Protein AF-A0A259LNE2-F1 (afdb_monomer_lite)

Sequence (264 aa):
MAKRMEAGQYSSEAVWRIDARNYLDDFGVYQAVEWIDTGFVIRWLEPFSGNEDVVGYNVAFNDVRRQALIEAAANIAQALKNREKNASISLIVPEANSMGLALMLEGESRDHPIKFPAKQRFYADLQDWLESRFSPEQRLLVIGDLNISPEDSDIGIGPDNAKRWLRTGKCSFLPEEREWLGRLKHWGLVDSFRHLNPDSADRFSWFDYRSRGFEDHPKRGLRIDLIMASRGLIGHCVSSDIDYQIRGMEKPSDHAPVWAEFEL

Secondary structure (DSSP, 8-state):
-HHHHHTT--SSHHHHHHHHHHHHHHHS--S-EEEE-TTSBEEEEES-TT-GGGTT-BTT-SHHHHHHHHHHHHHHHHHHTT--S--------SSTT-EEEEEE----BTT-TTHHHHHHHHHHHHHHHHHHH--TTS-EEEEEE-----SGGGB-S-HHHHHHHHHTTBTTS-HHHHHHHHHHHHHTEEEHHHHH-TT--S--SB--TTTTTTTSSS---B--EEEEEEHHHHTTEEEEEE-HHHHTSSS--SBPPEEEEE--

Structure (mmCIF, N/CA/C/O backbone):
data_AF-A0A259LNE2-F1
#
_entry.id   AF-A0A259LNE2-F1
#
loop_
_atom_site.group_PDB
_atom_site.id
_atom_site.type_symbol
_atom_site.label_atom_id
_atom_site.label_alt_id
_atom_site.label_comp_id
_atom_site.label_asym_id
_atom_site.label_entity_id
_atom_site.label_seq_id
_atom_site.pdbx_PDB_ins_code
_atom_site.Cartn_x
_atom_site.Cartn_y
_atom_site.Cartn_z
_atom_site.occupancy
_atom_site.B_iso_or_equiv
_atom_site.auth_seq_id
_atom_site.auth_comp_id
_atom_site.auth_asym_id
_atom_site.auth_atom_id
_atom_site.pdbx_PDB_model_num
ATOM 1 N N . MET A 1 1 ? -2.965 22.210 11.219 1.00 55.25 1 MET A N 1
ATOM 2 C CA . MET A 1 1 ? -2.913 23.597 10.712 1.00 55.25 1 MET A CA 1
ATOM 3 C C . MET A 1 1 ? -4.298 24.182 10.429 1.00 55.25 1 MET A C 1
ATOM 5 O O . MET A 1 1 ? -4.619 25.190 11.038 1.00 55.25 1 MET A O 1
ATOM 9 N N . ALA A 1 2 ? -5.166 23.540 9.631 1.00 47.00 2 ALA A N 1
ATOM 10 C CA . ALA A 1 2 ? -6.525 24.044 9.335 1.00 47.00 2 ALA A CA 1
ATOM 11 C C . ALA A 1 2 ? -7.352 24.438 10.585 1.00 47.00 2 ALA A C 1
ATOM 13 O O . ALA A 1 2 ? -7.789 25.578 10.688 1.00 47.00 2 ALA A O 1
ATOM 14 N N . LYS A 1 3 ? -7.430 23.569 11.608 1.00 49.31 3 LYS A N 1
ATOM 15 C CA . LYS A 1 3 ? -8.113 23.880 12.887 1.00 49.31 3 LYS A CA 1
ATOM 16 C C . LYS A 1 3 ? -7.521 25.076 13.646 1.00 49.31 3 LYS A C 1
ATOM 18 O O . LYS A 1 3 ? -8.254 25.808 14.298 1.00 49.31 3 LYS A O 1
ATOM 23 N N . ARG A 1 4 ? -6.198 25.275 13.580 1.00 59.59 4 ARG A N 1
ATOM 24 C CA . ARG A 1 4 ? -5.524 26.423 14.214 1.00 59.59 4 ARG A CA 1
ATOM 25 C C . ARG A 1 4 ? -5.853 27.721 13.471 1.00 59.59 4 ARG A C 1
ATOM 27 O O . ARG A 1 4 ? -6.002 28.760 14.100 1.00 59.59 4 ARG A O 1
ATOM 34 N N . MET A 1 5 ? -6.039 27.644 12.152 1.00 55.38 5 MET A N 1
ATOM 35 C CA . MET A 1 5 ? -6.454 28.777 11.325 1.00 55.38 5 MET A CA 1
ATOM 36 C C . MET A 1 5 ? -7.909 29.167 11.573 1.00 55.38 5 MET A C 1
ATOM 38 O O . MET A 1 5 ? -8.186 30.332 11.831 1.00 55.38 5 MET A O 1
ATOM 42 N N . GLU A 1 6 ? -8.819 28.194 11.582 1.00 51.19 6 GLU A N 1
ATOM 43 C CA . GLU A 1 6 ? -10.241 28.417 11.884 1.00 51.19 6 GLU A CA 1
ATOM 44 C C . GLU A 1 6 ? -10.461 28.947 13.306 1.00 51.19 6 GLU A C 1
ATOM 46 O O . GLU A 1 6 ? -11.341 29.769 13.538 1.00 51.19 6 GLU A O 1
ATOM 51 N N . ALA A 1 7 ? -9.621 28.529 14.254 1.00 60.38 7 ALA A N 1
ATOM 52 C CA . ALA A 1 7 ? -9.633 29.031 15.623 1.00 60.38 7 ALA A CA 1
ATOM 53 C C . ALA A 1 7 ? -8.930 30.395 15.795 1.00 60.38 7 ALA A C 1
ATOM 55 O O . ALA A 1 7 ? -8.776 30.851 16.928 1.00 60.38 7 ALA A O 1
ATOM 56 N N . GLY A 1 8 ? -8.454 31.029 14.714 1.00 61.66 8 GLY A N 1
ATOM 57 C CA . GLY A 1 8 ? -7.745 32.313 14.768 1.00 61.66 8 GLY A CA 1
ATOM 58 C C . GLY A 1 8 ? -6.421 32.267 15.542 1.00 61.66 8 GLY A C 1
ATOM 59 O O . GLY A 1 8 ? -5.941 33.295 16.009 1.00 61.66 8 GLY A O 1
ATOM 60 N N . GLN A 1 9 ? -5.829 31.081 15.713 1.00 61.38 9 GLN A N 1
ATOM 61 C CA . GLN A 1 9 ? -4.601 30.886 16.493 1.00 61.38 9 GLN A C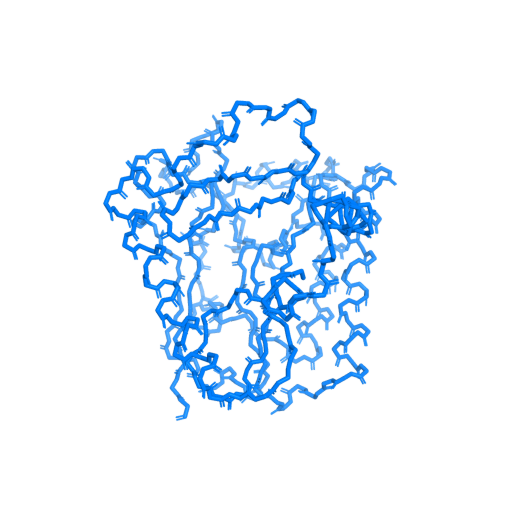A 1
ATOM 62 C C . GLN A 1 9 ? -3.341 31.336 15.750 1.00 61.38 9 GLN A C 1
ATOM 64 O O . GLN A 1 9 ? -2.279 31.447 16.360 1.00 61.38 9 GLN A O 1
ATOM 69 N N . TYR A 1 10 ? -3.441 31.620 14.451 1.00 64.75 10 TYR A N 1
ATOM 70 C CA . TYR A 1 10 ? -2.387 32.321 13.728 1.00 64.75 10 TYR A CA 1
ATOM 71 C C . TYR A 1 10 ? -2.657 33.821 13.792 1.00 64.75 10 TYR A C 1
ATOM 73 O O . TYR A 1 10 ? -3.592 34.327 13.180 1.00 64.75 10 TYR A O 1
ATOM 81 N N . SER A 1 11 ? -1.813 34.533 14.534 1.00 61.91 11 SER A N 1
ATOM 82 C CA . SER A 1 11 ? -1.878 35.991 14.670 1.00 61.91 11 SER A CA 1
ATOM 83 C C . SER A 1 11 ? -1.378 36.739 13.429 1.00 61.91 11 SER A C 1
ATOM 85 O O . SER A 1 11 ? -1.589 37.944 13.312 1.00 61.91 11 SER A O 1
ATOM 87 N N . SER A 1 12 ? -0.695 36.048 12.511 1.00 71.88 12 SER A N 1
ATOM 88 C CA . SER A 1 12 ? -0.238 36.585 11.228 1.00 71.88 12 SER A CA 1
ATOM 89 C C . SER A 1 12 ? 0.121 35.468 10.244 1.00 71.88 12 SER A C 1
ATOM 91 O O . SER A 1 12 ? 0.384 34.330 10.643 1.00 71.88 12 SER A O 1
ATOM 93 N N . GLU A 1 13 ? 0.197 35.819 8.960 1.00 67.50 13 GLU A N 1
ATOM 94 C CA . GLU A 1 13 ? 0.662 34.943 7.876 1.00 67.50 13 GLU A CA 1
ATOM 95 C C . GLU A 1 13 ? 2.047 34.337 8.166 1.00 67.50 13 GLU A C 1
ATOM 97 O O . GLU A 1 13 ? 2.274 33.150 7.939 1.00 67.50 13 GLU A O 1
ATOM 102 N N . ALA A 1 14 ? 2.961 35.125 8.739 1.00 74.69 14 ALA A N 1
ATOM 103 C CA . ALA A 1 14 ? 4.312 34.677 9.069 1.00 74.69 14 ALA A CA 1
ATOM 104 C C . ALA A 1 14 ? 4.315 33.495 10.054 1.00 74.69 14 ALA A C 1
ATOM 106 O O . ALA A 1 14 ? 5.101 32.563 9.900 1.00 74.69 14 ALA A O 1
ATOM 107 N N . VAL A 1 15 ? 3.406 33.495 11.034 1.00 71.81 15 VAL A N 1
ATOM 108 C CA . VAL A 1 15 ? 3.301 32.415 12.030 1.00 71.81 15 VAL A CA 1
ATOM 109 C C . VAL A 1 15 ? 2.777 31.130 11.388 1.00 71.81 15 VAL A C 1
ATOM 111 O O . VAL A 1 15 ? 3.260 30.047 11.708 1.00 71.81 15 VAL A O 1
ATOM 114 N N . TRP A 1 16 ? 1.837 31.238 10.445 1.00 71.88 16 TRP A N 1
ATOM 115 C CA . TRP A 1 16 ? 1.365 30.081 9.684 1.00 71.88 16 TRP A CA 1
ATOM 116 C C . TRP A 1 16 ? 2.471 29.489 8.811 1.00 71.88 16 TRP A C 1
ATOM 118 O O . TRP A 1 16 ? 2.645 28.277 8.808 1.00 71.88 16 TRP A O 1
ATOM 128 N N . ARG A 1 17 ? 3.251 30.326 8.113 1.00 74.56 17 ARG A N 1
ATOM 129 C CA . ARG A 1 17 ? 4.357 29.862 7.255 1.00 74.56 17 ARG A CA 1
ATOM 130 C C . ARG A 1 17 ? 5.441 29.142 8.038 1.00 74.56 17 ARG A C 1
ATOM 132 O O . ARG A 1 17 ? 5.957 28.135 7.574 1.00 74.56 17 ARG A O 1
ATOM 139 N N . ILE A 1 18 ? 5.759 29.633 9.233 1.00 79.31 18 ILE A N 1
ATOM 140 C CA . ILE A 1 18 ? 6.696 28.958 10.134 1.00 79.31 18 ILE A CA 1
ATOM 141 C C . ILE A 1 18 ? 6.139 27.595 10.551 1.00 79.31 18 ILE A C 1
ATOM 143 O O . ILE A 1 18 ? 6.854 26.607 10.490 1.00 79.31 18 ILE A O 1
ATOM 147 N N . ASP A 1 19 ? 4.862 27.514 10.917 1.00 76.62 19 ASP A N 1
ATOM 148 C CA . ASP A 1 19 ? 4.224 26.246 11.288 1.00 76.62 19 ASP A CA 1
ATOM 149 C C . ASP A 1 19 ? 4.118 25.271 10.098 1.00 76.62 19 ASP A C 1
ATOM 151 O O . ASP A 1 19 ? 4.317 24.072 10.262 1.00 76.62 19 ASP A O 1
ATOM 155 N N . ALA A 1 20 ? 3.875 25.782 8.887 1.00 73.75 20 ALA A N 1
ATOM 156 C CA . ALA A 1 20 ? 3.889 25.015 7.642 1.00 73.75 20 ALA A CA 1
ATOM 157 C C . ALA A 1 20 ? 5.280 24.455 7.349 1.00 73.75 20 ALA A C 1
ATOM 159 O O . ALA A 1 20 ? 5.421 23.279 7.032 1.00 73.75 20 ALA A O 1
ATOM 160 N N . ARG A 1 21 ? 6.311 25.289 7.501 1.00 78.62 21 ARG A N 1
ATOM 161 C CA . ARG A 1 21 ? 7.703 24.904 7.285 1.00 78.62 21 ARG A CA 1
ATOM 162 C C . ARG A 1 21 ? 8.181 23.904 8.331 1.00 78.62 21 ARG A C 1
ATOM 164 O O . ARG A 1 21 ? 8.738 22.888 7.954 1.00 78.62 21 ARG A O 1
ATOM 171 N N . ASN A 1 22 ? 7.847 24.115 9.603 1.00 79.62 22 ASN A N 1
ATOM 172 C CA . ASN A 1 22 ? 8.109 23.139 10.659 1.00 79.62 22 ASN A CA 1
ATOM 173 C C . ASN A 1 22 ? 7.436 21.799 10.349 1.00 79.62 22 ASN A C 1
ATOM 175 O O . ASN A 1 22 ? 8.045 20.762 10.538 1.00 79.62 22 ASN A O 1
ATOM 179 N N . TYR A 1 23 ? 6.211 21.804 9.812 1.00 72.31 23 TYR A N 1
ATOM 180 C CA . TYR A 1 23 ? 5.553 20.571 9.380 1.00 72.31 23 TYR A CA 1
ATOM 181 C C . TYR A 1 23 ? 6.322 19.880 8.239 1.00 72.31 23 TYR A C 1
ATOM 183 O O . TYR A 1 23 ? 6.499 18.667 8.246 1.00 72.31 23 TYR A O 1
ATOM 191 N N . LEU A 1 24 ? 6.824 20.626 7.259 1.00 67.69 24 LEU A N 1
ATOM 192 C CA . LEU A 1 24 ? 7.661 20.047 6.205 1.00 67.69 24 LEU A CA 1
ATOM 193 C C . LEU A 1 24 ? 8.965 19.467 6.762 1.00 67.69 24 LEU A C 1
ATOM 195 O O . LEU A 1 24 ? 9.332 18.352 6.399 1.00 67.69 24 LEU A O 1
ATOM 199 N N . ASP A 1 25 ? 9.616 20.189 7.672 1.00 76.88 25 ASP A N 1
ATOM 200 C CA . ASP A 1 25 ? 10.884 19.801 8.289 1.00 76.88 25 ASP A CA 1
ATOM 201 C C . ASP A 1 25 ? 10.723 18.581 9.216 1.00 76.88 25 ASP A C 1
ATOM 203 O O . ASP A 1 25 ? 11.534 17.656 9.173 1.00 76.88 25 ASP A O 1
ATOM 207 N N . ASP A 1 26 ? 9.651 18.548 10.015 1.00 71.25 26 ASP A N 1
ATOM 208 C CA . ASP A 1 26 ? 9.350 17.486 10.982 1.00 71.25 26 ASP A CA 1
ATOM 209 C C . ASP A 1 26 ? 9.037 16.153 10.290 1.00 71.25 26 ASP A C 1
ATOM 211 O O . ASP A 1 26 ? 9.396 15.086 10.792 1.00 71.25 26 ASP A O 1
ATOM 215 N N . PHE A 1 27 ? 8.350 16.202 9.144 1.00 68.19 27 PHE A N 1
ATOM 216 C CA . PHE A 1 27 ? 7.921 15.001 8.428 1.00 68.19 27 PHE A CA 1
ATOM 217 C C . PHE A 1 27 ? 8.862 14.615 7.281 1.00 68.19 27 PHE A C 1
ATOM 219 O O . PHE A 1 27 ? 8.915 13.439 6.932 1.00 68.19 27 PHE A O 1
ATOM 226 N N . GLY A 1 28 ? 9.608 15.556 6.689 1.00 58.50 28 GLY A N 1
ATOM 227 C CA . GLY A 1 28 ? 10.680 15.324 5.705 1.00 58.50 28 GLY A CA 1
ATOM 228 C C . GLY A 1 28 ? 10.276 14.655 4.380 1.00 58.50 28 GLY A C 1
ATOM 229 O O . GLY A 1 28 ? 11.116 14.489 3.497 1.00 58.50 28 GLY A O 1
ATOM 230 N N . VAL A 1 29 ? 9.012 14.250 4.236 1.00 55.28 29 VAL A N 1
ATOM 231 C CA . VAL A 1 29 ? 8.457 13.532 3.073 1.00 55.28 29 VAL A CA 1
ATOM 232 C C . VAL A 1 29 ? 7.603 14.416 2.172 1.00 55.28 29 VAL A C 1
ATOM 234 O O . VAL A 1 29 ? 7.400 14.105 1.000 1.00 55.28 29 VAL A O 1
ATOM 237 N N . TYR A 1 30 ? 7.086 15.515 2.714 1.00 62.16 30 TYR A N 1
ATOM 238 C CA . TYR A 1 30 ? 6.233 16.438 1.985 1.00 62.16 30 TYR A CA 1
ATOM 239 C C . TYR A 1 30 ? 7.088 17.455 1.235 1.00 62.16 30 TYR A C 1
ATOM 241 O O . TYR A 1 30 ? 8.055 17.987 1.773 1.00 62.16 30 TYR A O 1
ATOM 249 N N . GLN A 1 31 ? 6.713 17.732 -0.012 1.00 66.69 31 GLN A N 1
ATOM 250 C CA . GLN A 1 31 ? 7.416 18.706 -0.851 1.00 66.69 31 GLN A CA 1
ATOM 251 C C . GLN A 1 31 ? 6.899 20.129 -0.637 1.00 66.69 31 GLN A C 1
ATOM 253 O O . GLN A 1 31 ? 7.669 21.080 -0.746 1.00 66.69 31 GLN A O 1
ATOM 258 N N . ALA A 1 32 ? 5.606 20.270 -0.328 1.00 74.81 32 ALA A N 1
ATOM 259 C CA . ALA A 1 32 ? 4.987 21.551 -0.036 1.00 74.81 32 ALA A CA 1
ATOM 260 C C . ALA A 1 32 ? 3.715 21.404 0.816 1.00 74.81 32 ALA A C 1
ATOM 262 O O . ALA A 1 32 ? 3.051 20.365 0.800 1.00 74.81 32 ALA A O 1
ATOM 263 N N . VAL A 1 33 ? 3.369 22.466 1.545 1.00 73.38 33 VAL A N 1
ATOM 264 C CA . VAL A 1 33 ? 2.067 22.657 2.195 1.00 73.38 33 VAL A CA 1
ATOM 265 C C . VAL A 1 33 ? 1.355 23.814 1.511 1.00 73.38 33 VAL A C 1
ATOM 267 O O . VAL A 1 33 ? 1.859 24.936 1.483 1.00 73.38 33 VAL A O 1
ATOM 270 N N . GLU A 1 34 ? 0.158 23.545 0.998 1.00 73.88 34 GLU A N 1
ATOM 271 C CA . GLU A 1 34 ? -0.662 24.506 0.261 1.00 73.88 34 GLU A CA 1
ATOM 272 C C . GLU A 1 34 ? -1.888 24.942 1.064 1.00 73.88 34 GLU A C 1
ATOM 274 O O . GLU A 1 34 ? -2.498 24.157 1.794 1.00 73.88 34 GLU A O 1
ATOM 279 N N . TRP A 1 35 ? -2.291 26.200 0.885 1.00 68.12 35 TRP A N 1
ATOM 280 C CA . TRP A 1 35 ? -3.608 26.678 1.281 1.00 68.12 35 TRP A CA 1
ATOM 281 C C . TRP A 1 35 ? -4.449 26.995 0.052 1.00 68.12 35 TRP A C 1
ATOM 283 O O . TRP A 1 35 ? -4.119 27.877 -0.747 1.00 68.12 35 TRP A O 1
ATOM 293 N N . ILE A 1 36 ? -5.569 26.287 -0.040 1.00 63.00 36 ILE A N 1
ATOM 294 C CA . ILE A 1 36 ? -6.571 26.415 -1.088 1.00 63.00 36 ILE A CA 1
ATOM 295 C C . ILE A 1 36 ? -7.809 27.062 -0.467 1.00 63.00 36 ILE A C 1
ATOM 297 O O . ILE A 1 36 ? -8.294 26.614 0.573 1.00 63.00 36 ILE A O 1
ATOM 301 N N . ASP A 1 37 ? -8.298 28.136 -1.082 1.00 59.12 37 ASP A N 1
ATOM 302 C CA . ASP A 1 37 ? -9.490 28.831 -0.605 1.00 59.12 37 ASP A CA 1
ATOM 303 C C . ASP A 1 37 ? -10.797 28.125 -1.010 1.00 59.12 37 ASP A C 1
ATOM 305 O O . ASP A 1 37 ? -10.816 27.103 -1.697 1.00 59.12 37 ASP A O 1
ATOM 309 N N . THR A 1 38 ? -11.930 28.700 -0.606 1.00 59.22 38 THR A N 1
ATOM 310 C CA . THR A 1 38 ? -13.267 28.173 -0.924 1.00 59.22 38 THR A CA 1
ATOM 311 C C . THR A 1 38 ? -13.632 28.250 -2.411 1.00 59.22 38 THR A C 1
ATOM 313 O O . THR A 1 38 ? -14.599 27.622 -2.833 1.00 59.22 38 THR A O 1
ATOM 316 N N . GLY A 1 39 ? -12.872 28.999 -3.213 1.00 58.09 39 GLY A N 1
ATOM 317 C CA . GLY A 1 39 ? -12.960 29.035 -4.671 1.00 58.09 39 GLY A CA 1
ATOM 318 C C . GLY A 1 39 ? -12.056 28.011 -5.363 1.00 58.09 39 GLY A C 1
ATOM 319 O O . GLY A 1 39 ? -11.947 28.046 -6.591 1.00 58.09 39 GLY A O 1
ATOM 320 N N . PHE A 1 40 ? -11.420 27.116 -4.599 1.00 62.16 40 PHE A N 1
ATOM 321 C CA . PHE A 1 40 ? -10.434 26.136 -5.057 1.00 62.16 40 PHE A CA 1
ATOM 322 C C . PHE A 1 40 ? -9.159 26.760 -5.634 1.00 62.16 40 PHE A C 1
ATOM 324 O O . PHE A 1 40 ? -8.464 26.134 -6.431 1.00 62.16 40 PHE A O 1
ATOM 331 N N . VAL A 1 41 ? -8.830 27.989 -5.244 1.00 67.94 41 VAL A N 1
ATOM 332 C CA . VAL A 1 41 ? -7.617 28.669 -5.697 1.00 67.94 41 VAL A CA 1
ATOM 333 C C . VAL A 1 41 ? -6.536 28.537 -4.635 1.00 67.94 41 VAL A C 1
ATOM 335 O O . VAL A 1 41 ? -6.760 28.882 -3.473 1.00 67.94 41 VAL A O 1
ATOM 338 N N . ILE A 1 42 ? -5.349 28.081 -5.033 1.00 68.06 42 ILE A N 1
ATOM 339 C CA . ILE A 1 42 ? -4.166 28.095 -4.168 1.00 68.06 42 ILE A CA 1
ATOM 340 C C . ILE A 1 42 ? -3.819 29.557 -3.902 1.00 68.06 42 ILE A C 1
ATOM 342 O O . ILE A 1 42 ? -3.495 30.289 -4.834 1.00 68.06 42 ILE A O 1
ATOM 346 N N . ARG A 1 43 ? -3.895 30.025 -2.654 1.00 67.88 43 ARG A N 1
ATOM 347 C CA . ARG A 1 43 ? -3.434 31.390 -2.323 1.00 67.88 43 ARG A CA 1
ATOM 348 C C . ARG A 1 43 ? -2.086 31.405 -1.636 1.00 67.88 43 ARG A C 1
ATOM 350 O O . ARG A 1 43 ? -1.416 32.429 -1.685 1.00 67.88 43 ARG A O 1
ATOM 357 N N . TRP A 1 44 ? -1.694 30.293 -1.020 1.00 67.62 44 TRP A N 1
ATOM 358 C CA . TRP A 1 44 ? -0.410 30.185 -0.342 1.00 67.62 44 TRP A CA 1
ATOM 359 C C . TRP A 1 44 ? 0.182 28.802 -0.523 1.00 67.62 44 TRP A C 1
ATOM 361 O O . TRP A 1 44 ? -0.540 27.812 -0.615 1.00 67.62 44 TRP A O 1
ATOM 371 N N . LEU A 1 45 ? 1.504 28.760 -0.508 1.00 73.25 45 LEU A N 1
ATOM 372 C CA . LEU A 1 45 ? 2.288 27.544 -0.535 1.00 73.25 45 LEU A CA 1
ATOM 373 C C . LEU A 1 45 ? 3.593 27.780 0.243 1.00 73.25 45 LEU A C 1
ATOM 375 O O . LEU A 1 45 ? 4.105 28.907 0.300 1.00 73.25 45 LEU A O 1
ATOM 379 N N . GLU A 1 46 ? 4.101 26.720 0.862 1.00 76.62 46 GLU A N 1
ATOM 380 C C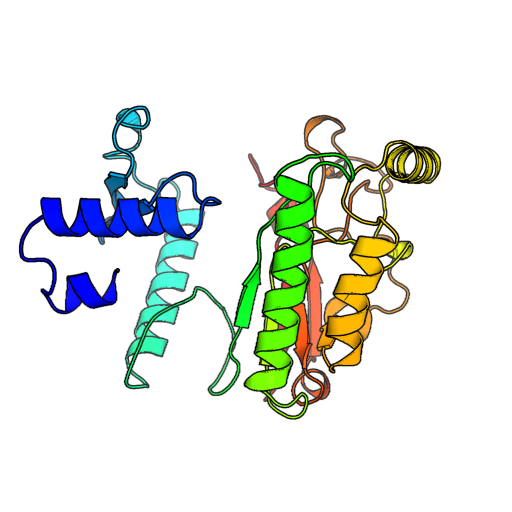A . GLU A 1 46 ? 5.370 26.660 1.582 1.00 76.62 46 GLU A CA 1
ATOM 381 C C . GLU A 1 46 ? 6.111 25.368 1.172 1.00 76.62 46 GLU A C 1
ATOM 383 O O . GLU A 1 46 ? 5.464 24.328 1.223 1.00 76.62 46 GLU A O 1
ATOM 388 N N . PRO A 1 47 ? 7.396 25.393 0.752 1.00 77.81 47 PRO A N 1
ATOM 389 C CA . PRO A 1 47 ? 8.225 26.573 0.547 1.00 77.81 47 PRO A CA 1
ATOM 390 C C . PRO A 1 47 ? 7.814 27.357 -0.695 1.00 77.81 47 PRO A C 1
ATOM 392 O O . PRO A 1 47 ? 7.686 26.802 -1.781 1.00 77.81 47 PRO A O 1
ATOM 395 N N . PHE A 1 48 ? 7.648 28.672 -0.537 1.00 75.50 48 PHE A N 1
ATOM 396 C CA . PHE A 1 48 ? 7.256 29.546 -1.646 1.00 75.50 48 PHE A CA 1
ATOM 397 C C . PHE A 1 48 ? 8.322 29.623 -2.749 1.00 75.50 48 PHE A C 1
ATOM 399 O O . PHE A 1 48 ? 7.991 29.659 -3.930 1.00 75.50 48 PHE A O 1
ATOM 406 N N . SER A 1 49 ? 9.600 29.626 -2.361 1.00 82.44 49 SER A N 1
ATOM 407 C CA . SER A 1 49 ? 10.716 29.689 -3.307 1.00 82.44 49 SER A CA 1
ATOM 408 C C . SER A 1 49 ? 10.745 28.443 -4.197 1.00 82.44 49 SER A C 1
ATOM 410 O O . SER A 1 49 ? 10.818 27.329 -3.680 1.00 82.44 49 SER A O 1
ATOM 412 N N . GLY A 1 50 ? 10.751 28.636 -5.517 1.00 80.00 50 GLY A N 1
ATOM 413 C CA . GLY A 1 50 ? 10.760 27.559 -6.514 1.00 80.00 50 GLY A CA 1
ATOM 414 C C . GLY A 1 50 ? 9.382 26.989 -6.874 1.00 80.00 50 GLY A C 1
ATOM 415 O O . GLY A 1 50 ? 9.314 26.052 -7.665 1.00 80.00 50 GLY A O 1
ATOM 416 N N . ASN A 1 51 ? 8.304 27.537 -6.310 1.00 73.62 51 ASN A N 1
ATOM 417 C CA . ASN A 1 51 ? 6.917 27.122 -6.542 1.00 73.62 51 ASN A CA 1
ATOM 418 C C . ASN A 1 51 ? 5.992 28.330 -6.795 1.00 73.62 51 ASN A C 1
ATOM 420 O O . ASN A 1 51 ? 4.778 28.259 -6.593 1.00 73.62 51 ASN A O 1
ATOM 424 N N . GLU A 1 52 ? 6.555 29.468 -7.195 1.00 85.88 52 GLU A N 1
ATOM 425 C CA . GLU A 1 52 ? 5.860 30.753 -7.277 1.00 85.88 52 GLU A CA 1
ATOM 426 C C . GLU A 1 52 ? 4.661 30.703 -8.238 1.00 85.88 52 GLU A C 1
ATOM 428 O O . GLU A 1 52 ? 3.611 31.278 -7.950 1.00 85.88 52 GLU A O 1
ATOM 433 N N . ASP A 1 53 ? 4.794 29.945 -9.330 1.00 82.75 53 ASP A N 1
ATOM 434 C CA . ASP A 1 53 ? 3.782 29.796 -10.383 1.00 82.75 53 ASP A CA 1
ATOM 435 C C . ASP A 1 53 ? 2.542 28.993 -9.945 1.00 82.75 53 ASP A C 1
ATOM 437 O O . ASP A 1 53 ? 1.517 28.993 -10.630 1.00 82.75 53 ASP A O 1
ATOM 441 N N . VAL A 1 54 ? 2.619 28.294 -8.808 1.00 71.31 54 VAL A N 1
ATOM 442 C CA . VAL A 1 54 ? 1.518 27.480 -8.270 1.00 71.31 54 VAL A CA 1
ATOM 443 C C . VAL A 1 54 ? 0.472 28.360 -7.574 1.00 71.31 54 VAL A C 1
ATOM 445 O O . VAL A 1 54 ? -0.719 28.037 -7.550 1.00 71.31 54 VAL A O 1
ATOM 448 N N . VAL A 1 55 ? 0.881 29.513 -7.036 1.00 76.44 55 VAL A N 1
ATOM 449 C CA . VAL A 1 55 ? -0.034 30.448 -6.374 1.00 76.44 55 VAL A CA 1
ATOM 450 C C . VAL A 1 55 ? -0.939 31.122 -7.409 1.00 76.44 55 VAL A C 1
ATOM 452 O O . VAL A 1 55 ? -0.488 31.715 -8.382 1.00 76.44 55 VAL A O 1
ATOM 455 N N . GLY A 1 56 ? -2.249 31.055 -7.181 1.00 74.94 56 GLY A N 1
ATOM 456 C CA . GLY A 1 56 ? -3.283 31.517 -8.106 1.00 74.94 56 GLY A CA 1
ATOM 457 C C . GLY A 1 56 ? -3.848 30.414 -9.003 1.00 74.94 56 GLY A C 1
ATOM 458 O O . GLY A 1 56 ? -4.856 30.644 -9.674 1.00 74.94 56 GLY A O 1
ATOM 459 N N . TYR A 1 57 ? -3.265 29.212 -8.985 1.00 72.25 57 TYR A N 1
ATOM 460 C CA . TYR A 1 57 ? -3.794 28.073 -9.725 1.00 72.25 57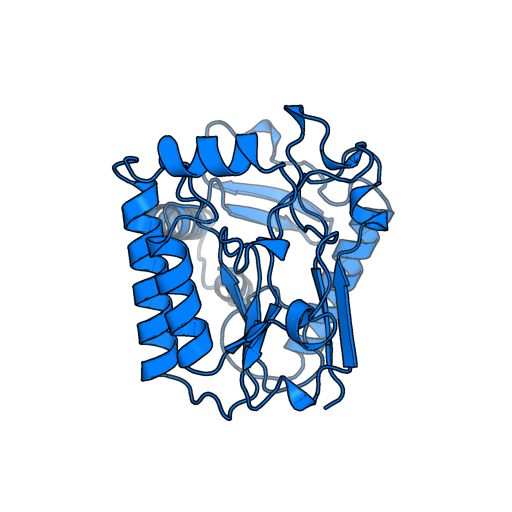 TYR A CA 1
ATOM 461 C C . TYR A 1 57 ? -5.115 27.582 -9.116 1.00 72.25 57 TYR A C 1
ATOM 463 O O . TYR A 1 57 ? -5.239 27.430 -7.897 1.00 72.25 57 TYR A O 1
ATOM 471 N N . ASN A 1 58 ? -6.114 27.327 -9.966 1.00 77.00 58 ASN A N 1
ATOM 472 C CA . ASN A 1 58 ? -7.386 26.752 -9.539 1.00 77.00 58 ASN A CA 1
ATOM 473 C C . ASN A 1 58 ? -7.314 25.223 -9.616 1.00 77.00 58 ASN A C 1
ATOM 475 O O . ASN A 1 58 ? -7.278 24.652 -10.704 1.00 77.00 58 ASN A O 1
ATOM 479 N N . VAL A 1 59 ? -7.322 24.548 -8.468 1.00 66.38 59 VAL A N 1
ATOM 480 C CA . VAL A 1 59 ? -7.220 23.082 -8.404 1.00 66.38 59 VAL A CA 1
ATOM 481 C C . VAL A 1 59 ? -8.496 22.368 -8.855 1.00 66.38 59 VAL A C 1
ATOM 483 O O . VAL A 1 59 ? -8.462 21.160 -9.073 1.00 66.38 59 VAL A O 1
ATOM 486 N N . ALA A 1 60 ? -9.599 23.096 -9.035 1.00 68.81 60 ALA A N 1
ATOM 487 C CA . ALA A 1 60 ? -10.860 22.637 -9.614 1.00 68.81 60 ALA A CA 1
ATOM 488 C C . ALA A 1 60 ? -10.979 23.038 -11.099 1.00 68.81 60 ALA A C 1
ATOM 490 O O . ALA A 1 60 ? -12.041 23.436 -11.572 1.00 68.81 60 ALA A O 1
ATOM 491 N N . PHE A 1 61 ? -9.878 22.934 -11.844 1.00 72.62 61 PHE A N 1
ATOM 492 C CA . PHE A 1 61 ? -9.762 23.352 -13.247 1.00 72.62 61 PHE A CA 1
ATOM 493 C C . PHE A 1 61 ? -10.648 22.582 -14.244 1.00 72.62 61 PHE A C 1
ATOM 495 O O . PHE A 1 61 ? -10.700 22.954 -15.415 1.00 72.62 61 PHE A O 1
ATOM 502 N N . ASN A 1 62 ? -11.322 21.506 -13.829 1.00 75.06 62 ASN A N 1
ATOM 503 C CA . ASN A 1 62 ? -12.332 20.828 -14.639 1.00 75.06 62 ASN A CA 1
ATOM 504 C C . ASN A 1 62 ? -13.509 20.352 -13.777 1.00 75.06 62 ASN A C 1
ATOM 506 O O . ASN A 1 62 ? -13.378 20.200 -12.561 1.00 75.06 62 ASN A O 1
ATOM 510 N N . ASP A 1 63 ? -14.650 20.099 -14.418 1.00 63.53 63 ASP A N 1
ATOM 511 C CA . ASP A 1 63 ? -15.904 19.796 -13.723 1.00 63.53 63 ASP A CA 1
ATOM 512 C C . ASP A 1 63 ? -15.857 18.494 -12.916 1.00 63.53 63 ASP A C 1
ATOM 514 O O . ASP A 1 63 ? -16.426 18.429 -11.830 1.00 63.53 63 ASP A O 1
ATOM 518 N N . VAL A 1 64 ? -15.126 17.483 -13.391 1.00 62.44 64 VAL A N 1
ATOM 519 C CA . VAL A 1 64 ? -14.970 16.198 -12.687 1.00 62.44 64 VAL A CA 1
ATOM 520 C C . VAL A 1 64 ? -14.198 16.391 -11.380 1.00 62.44 64 VAL A C 1
ATOM 522 O O . VAL A 1 64 ? -14.625 15.948 -10.318 1.00 62.44 64 VAL A O 1
ATOM 525 N N . ARG A 1 65 ? -13.081 17.120 -11.434 1.00 57.25 65 ARG A N 1
ATOM 526 C CA . ARG A 1 65 ? -12.241 17.427 -10.273 1.00 57.25 65 ARG A CA 1
ATOM 527 C C . ARG A 1 65 ? -12.937 18.389 -9.321 1.00 57.25 65 ARG A C 1
ATOM 529 O O . ARG A 1 65 ? -12.832 18.233 -8.110 1.00 57.25 65 ARG A O 1
ATOM 536 N N . ARG A 1 66 ? -13.689 19.349 -9.860 1.00 60.72 66 ARG A N 1
ATOM 537 C CA . ARG A 1 66 ? -14.544 20.243 -9.082 1.00 60.72 66 ARG A CA 1
ATOM 538 C C . ARG A 1 66 ? -15.588 19.455 -8.299 1.00 60.72 66 ARG A C 1
ATOM 540 O O . ARG A 1 66 ? -15.738 19.715 -7.111 1.00 60.72 66 ARG A O 1
ATOM 547 N N . GLN A 1 67 ? -16.257 18.484 -8.922 1.00 62.22 67 GLN A N 1
ATOM 548 C CA . GLN A 1 67 ? -17.234 17.660 -8.212 1.00 62.22 67 GLN A CA 1
ATOM 549 C C . GLN A 1 67 ? -16.596 16.753 -7.168 1.00 62.22 67 GLN A C 1
ATOM 551 O O . GLN A 1 67 ? -17.060 16.754 -6.034 1.00 62.22 67 GLN A O 1
ATOM 556 N N . ALA A 1 68 ? -15.469 16.110 -7.477 1.00 58.06 68 ALA A N 1
ATOM 557 C CA . ALA A 1 68 ? -14.733 15.321 -6.490 1.00 58.06 68 ALA A CA 1
ATOM 558 C C . ALA A 1 68 ? -14.322 16.156 -5.258 1.00 58.06 68 ALA A C 1
ATOM 560 O O . ALA A 1 68 ? -14.426 15.698 -4.121 1.00 58.06 68 ALA A O 1
ATOM 561 N N . LEU A 1 69 ? -13.895 17.408 -5.463 1.00 53.25 69 LEU A N 1
ATOM 562 C CA . LEU A 1 69 ? -13.538 18.326 -4.377 1.00 53.25 69 LEU A CA 1
ATOM 563 C C . LEU A 1 69 ? -14.761 18.812 -3.585 1.00 53.25 69 LEU A C 1
ATOM 565 O O . LEU A 1 69 ? -14.684 18.932 -2.362 1.00 53.25 69 LEU A O 1
ATOM 569 N N . ILE A 1 70 ? -15.884 19.082 -4.257 1.00 58.16 70 ILE A N 1
ATOM 570 C CA . ILE A 1 70 ? -17.147 19.476 -3.615 1.00 58.16 70 ILE A CA 1
ATOM 571 C C . ILE A 1 70 ? -17.705 18.325 -2.775 1.00 58.16 70 ILE A C 1
ATOM 573 O O . ILE A 1 70 ? -18.103 18.549 -1.635 1.00 58.16 70 ILE A O 1
ATOM 577 N N . GLU A 1 71 ? -17.697 17.102 -3.298 1.00 54.25 71 GLU A N 1
ATOM 578 C CA . GLU A 1 71 ? -18.142 15.903 -2.586 1.00 54.25 71 GLU A CA 1
ATOM 579 C C . GLU A 1 71 ? -17.241 15.611 -1.383 1.00 54.25 71 GLU A C 1
ATOM 581 O O . GLU A 1 71 ? -17.741 15.421 -0.275 1.00 54.25 71 GLU A O 1
ATOM 586 N N . ALA A 1 72 ? -15.916 15.687 -1.547 1.00 51.06 72 ALA A N 1
ATOM 587 C CA . ALA A 1 72 ? -14.974 15.557 -0.437 1.00 51.06 72 ALA A CA 1
ATOM 588 C C . ALA A 1 72 ? -15.221 16.615 0.656 1.00 51.06 72 ALA A C 1
ATOM 590 O O . ALA A 1 72 ? -15.278 16.282 1.840 1.00 51.06 72 ALA A O 1
ATOM 591 N N . ALA A 1 73 ? -15.435 17.880 0.278 1.00 47.25 73 ALA A N 1
ATOM 592 C CA . ALA A 1 73 ? -15.715 18.966 1.216 1.00 47.25 73 ALA A CA 1
ATOM 593 C C . ALA A 1 73 ? -17.082 18.822 1.911 1.00 47.25 73 ALA A C 1
ATOM 595 O O . ALA A 1 73 ? -17.189 19.077 3.112 1.00 47.25 73 ALA A O 1
ATOM 596 N N . ALA A 1 74 ? -18.121 18.387 1.192 1.00 46.50 74 ALA A N 1
ATOM 597 C CA . ALA A 1 74 ? -19.451 18.133 1.745 1.00 46.50 74 ALA A CA 1
ATOM 598 C C . ALA A 1 74 ? -19.432 16.967 2.746 1.00 46.50 74 ALA A C 1
ATOM 600 O O . ALA A 1 74 ? -20.019 17.067 3.826 1.00 46.50 74 ALA A O 1
ATOM 601 N N . ASN A 1 75 ? -18.677 15.911 2.437 1.00 44.41 75 ASN A N 1
ATOM 602 C CA . ASN A 1 75 ? -18.472 14.765 3.320 1.00 44.41 75 ASN A CA 1
ATOM 603 C C . ASN A 1 75 ? -17.702 15.161 4.592 1.00 44.41 75 ASN A C 1
ATOM 605 O O . ASN A 1 75 ? -18.071 14.753 5.695 1.00 44.41 75 ASN A O 1
ATOM 609 N N . ILE A 1 76 ? -16.702 16.042 4.472 1.00 40.62 76 ILE A N 1
ATOM 610 C CA . ILE A 1 76 ? -15.975 16.615 5.614 1.00 40.62 76 ILE A CA 1
ATOM 611 C C . ILE A 1 76 ? -16.892 17.512 6.462 1.00 40.62 76 ILE A C 1
ATOM 613 O O . ILE A 1 76 ? -16.899 17.394 7.684 1.00 40.62 76 ILE A O 1
ATOM 617 N N . ALA A 1 77 ? -17.710 18.375 5.855 1.00 35.31 77 ALA A N 1
ATOM 618 C CA . ALA A 1 77 ? -18.617 19.272 6.577 1.00 35.31 77 ALA A CA 1
ATOM 619 C C . ALA A 1 77 ? -19.728 18.519 7.339 1.00 35.31 77 ALA A C 1
ATOM 621 O O . ALA A 1 77 ? -20.096 18.911 8.450 1.00 35.31 77 ALA A O 1
ATOM 622 N N . GLN A 1 78 ? -20.231 17.418 6.773 1.00 36.53 78 GLN A N 1
ATOM 623 C CA . GLN A 1 78 ? -21.191 16.527 7.429 1.00 36.53 78 GLN A CA 1
ATOM 624 C C . GLN A 1 78 ? -20.538 15.750 8.589 1.00 36.53 78 GLN A C 1
ATOM 626 O O . GLN A 1 78 ? -21.147 15.606 9.650 1.00 36.53 78 GLN A O 1
ATOM 631 N N . ALA A 1 79 ? -19.277 15.327 8.436 1.00 34.66 79 ALA A N 1
ATOM 632 C CA . ALA A 1 79 ? -18.497 14.669 9.487 1.00 34.66 79 ALA A CA 1
ATOM 633 C C . ALA A 1 79 ? -18.096 15.624 10.633 1.00 34.66 79 ALA A C 1
ATOM 635 O O . ALA A 1 79 ? -18.126 15.242 11.804 1.00 34.66 79 ALA A O 1
ATOM 636 N N . LEU A 1 80 ? -17.781 16.888 10.324 1.00 35.28 80 LEU A N 1
ATOM 637 C CA . LEU A 1 80 ? -17.393 17.915 11.301 1.00 35.28 80 LEU A CA 1
ATOM 638 C C . LEU A 1 80 ? -18.563 18.411 12.164 1.00 35.28 80 LEU A C 1
ATOM 640 O O . LEU A 1 80 ? -18.340 18.821 13.302 1.00 35.28 80 LEU A O 1
ATOM 644 N N . LYS A 1 81 ? -19.810 18.336 11.675 1.00 38.69 81 LYS A N 1
ATOM 645 C CA . LYS A 1 81 ? -21.010 18.675 12.465 1.00 38.69 81 LYS A CA 1
ATOM 646 C C . LYS A 1 81 ? -21.283 17.709 13.626 1.00 38.69 81 LYS A C 1
ATOM 648 O O . LYS A 1 81 ? -22.060 18.062 14.507 1.00 38.69 81 LYS A O 1
ATOM 653 N N . ASN A 1 82 ? -20.647 16.533 13.654 1.00 37.97 82 ASN A N 1
ATOM 654 C CA . ASN A 1 82 ? -21.060 15.427 14.520 1.00 37.97 82 ASN A CA 1
ATOM 655 C C . ASN A 1 82 ? -20.034 14.912 15.542 1.00 37.97 82 ASN A C 1
ATOM 657 O O . ASN A 1 82 ? -20.326 13.891 16.158 1.00 37.97 82 ASN A O 1
ATOM 661 N N . ARG A 1 83 ? -18.890 15.567 15.812 1.00 34.47 83 ARG A N 1
ATOM 662 C CA . ARG A 1 83 ? -18.083 15.246 17.017 1.00 34.47 83 ARG A CA 1
ATOM 663 C C . ARG A 1 83 ? -16.997 16.274 17.342 1.00 34.47 83 ARG A C 1
ATOM 665 O O . ARG A 1 83 ? -16.270 16.753 16.476 1.00 34.47 83 ARG A O 1
ATOM 672 N N . GLU A 1 84 ? -16.884 16.565 18.636 1.00 31.69 84 GLU A N 1
ATOM 673 C CA . GLU A 1 84 ? -15.861 17.408 19.250 1.00 31.69 84 GLU A CA 1
ATOM 674 C C . GLU A 1 84 ? -14.438 16.814 19.146 1.00 31.69 84 GLU A C 1
ATOM 676 O O . GLU A 1 84 ? -14.240 15.613 19.309 1.00 31.69 84 GLU A O 1
ATOM 681 N N . LYS A 1 85 ? -13.463 17.733 19.018 1.00 30.80 85 LYS A N 1
ATOM 682 C CA . LYS A 1 85 ? -12.002 17.636 19.267 1.00 30.80 85 LYS A CA 1
ATOM 683 C C . LYS A 1 85 ? -11.118 16.878 18.249 1.00 30.80 85 LYS A C 1
ATOM 685 O O . LYS A 1 85 ? -11.172 15.669 18.142 1.00 30.80 85 LYS A O 1
ATOM 690 N N . ASN A 1 86 ? -10.227 17.674 17.610 1.00 26.36 86 ASN A N 1
ATOM 691 C CA . ASN A 1 86 ? -8.889 17.394 17.006 1.00 26.36 86 ASN A CA 1
ATOM 692 C C . ASN A 1 86 ? -8.761 16.219 15.998 1.00 26.36 86 ASN A C 1
ATOM 694 O O . ASN A 1 86 ? -9.155 15.125 16.321 1.00 26.36 86 ASN A O 1
ATOM 698 N N . ALA A 1 87 ? -8.182 16.235 14.788 1.00 24.41 87 ALA A N 1
ATOM 699 C CA . ALA A 1 87 ? -7.674 17.106 13.714 1.00 24.41 87 ALA A CA 1
ATOM 700 C C . ALA A 1 87 ? -7.574 16.134 12.490 1.00 24.41 87 ALA A C 1
ATOM 702 O O . ALA A 1 87 ? -7.081 15.030 12.679 1.00 24.41 87 ALA A O 1
ATOM 703 N N . SER A 1 88 ? -8.131 16.454 11.312 1.00 23.08 88 SER A N 1
ATOM 704 C CA . SER A 1 88 ? -8.262 15.569 10.114 1.00 23.08 88 SER A CA 1
ATOM 705 C C . SER A 1 88 ? -6.936 15.461 9.327 1.00 23.08 88 SER A C 1
ATOM 707 O O . SER A 1 88 ? -6.197 16.444 9.342 1.00 23.08 88 SER A O 1
ATOM 709 N N . ILE A 1 89 ? -6.477 14.380 8.659 1.00 26.83 89 ILE A N 1
ATOM 710 C CA . ILE A 1 89 ? -6.977 13.096 8.081 1.00 26.83 89 ILE A CA 1
ATOM 711 C C . ILE A 1 89 ? -8.001 13.226 6.941 1.00 26.83 89 ILE A C 1
ATOM 713 O O . ILE A 1 89 ? -9.132 13.638 7.180 1.00 26.83 89 ILE A O 1
ATOM 717 N N . SER A 1 90 ? -7.627 12.766 5.738 1.00 24.33 90 SER A N 1
ATOM 718 C CA . SER A 1 90 ? -8.565 12.424 4.659 1.00 24.33 90 SER A CA 1
ATOM 719 C C . SER A 1 90 ? -8.708 10.903 4.594 1.00 24.33 90 SER A C 1
ATOM 721 O O . SER A 1 90 ? -7.764 10.194 4.254 1.00 24.33 90 SER A O 1
ATOM 723 N N . LEU A 1 91 ? -9.893 10.433 4.970 1.00 28.44 91 LEU A N 1
ATOM 724 C CA . LEU A 1 91 ? -10.345 9.047 4.968 1.00 28.44 91 LEU A CA 1
ATOM 725 C C . LEU A 1 91 ? -11.82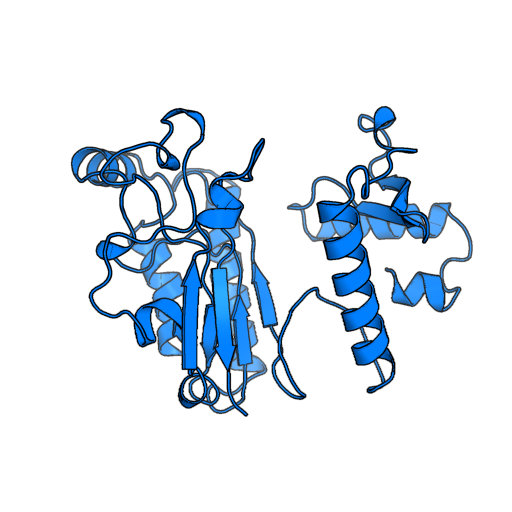3 9.066 4.565 1.00 28.44 91 LEU A C 1
ATOM 727 O O . LEU A 1 91 ? -12.574 9.884 5.098 1.00 28.44 91 LEU A O 1
ATOM 731 N N . ILE A 1 92 ? -12.250 8.172 3.676 1.00 26.34 92 ILE A N 1
ATOM 732 C CA . ILE A 1 92 ? -13.670 7.843 3.509 1.00 26.34 92 ILE A CA 1
ATOM 733 C C . ILE A 1 92 ? -13.904 6.555 4.294 1.00 26.34 92 ILE A C 1
ATOM 735 O O . ILE A 1 92 ? -13.382 5.511 3.915 1.00 26.34 92 ILE A O 1
ATOM 739 N N . VAL A 1 93 ? -14.665 6.632 5.388 1.00 28.27 93 VAL A N 1
ATOM 740 C CA . VAL A 1 93 ? -15.294 5.466 6.026 1.00 28.27 93 VAL A CA 1
ATOM 741 C C . VAL A 1 93 ? -16.706 5.861 6.460 1.00 28.27 93 VAL A C 1
ATOM 743 O O . VAL A 1 93 ? -16.850 6.885 7.138 1.00 28.27 93 VAL A O 1
ATOM 746 N N . PRO A 1 94 ? -17.746 5.092 6.093 1.00 25.70 94 PRO A N 1
ATOM 747 C CA . PRO A 1 94 ? -19.078 5.259 6.648 1.00 25.70 94 PRO A CA 1
ATOM 748 C C . PRO A 1 94 ? -19.068 4.858 8.131 1.00 25.70 94 PRO A C 1
ATOM 750 O O . PRO A 1 94 ? -18.682 3.753 8.493 1.00 25.70 94 PRO A O 1
ATOM 753 N N . GLU A 1 95 ? -19.513 5.788 8.969 1.00 23.25 95 GLU A N 1
ATOM 754 C CA . GLU A 1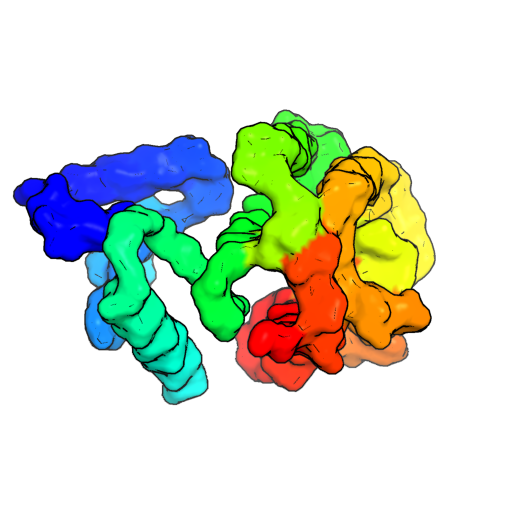 95 ? -19.916 5.615 10.368 1.00 23.25 95 GLU A CA 1
ATOM 755 C C . GLU A 1 95 ? -18.863 5.394 11.471 1.00 23.25 95 GLU A C 1
ATOM 757 O O . GLU A 1 95 ? -17.734 4.928 11.319 1.00 23.25 95 GLU A O 1
ATOM 762 N N . ALA A 1 96 ? -19.269 5.892 12.639 1.00 26.97 96 ALA A N 1
ATOM 763 C CA . ALA A 1 96 ? -18.448 6.257 13.775 1.00 26.97 96 ALA A CA 1
ATOM 764 C C . ALA A 1 96 ? -17.815 5.038 14.451 1.00 26.97 96 ALA A C 1
ATOM 766 O O . ALA A 1 96 ? -18.497 4.325 15.180 1.00 26.97 96 ALA A O 1
ATOM 767 N N . ASN A 1 97 ? -16.510 4.850 14.225 1.00 26.56 97 ASN A N 1
ATOM 768 C CA . ASN A 1 97 ? -15.479 4.357 15.163 1.00 26.56 97 ASN A CA 1
ATOM 769 C C . ASN A 1 97 ? -14.199 3.894 14.436 1.00 26.56 97 ASN A C 1
ATOM 771 O O . ASN A 1 97 ? -13.231 3.527 15.096 1.00 26.56 97 ASN A O 1
ATOM 775 N N . SER A 1 98 ? -14.168 3.958 13.105 1.00 31.31 98 SER A N 1
ATOM 776 C CA . SER A 1 98 ? -13.037 3.524 12.286 1.00 31.31 98 SER A CA 1
ATOM 777 C C . SER A 1 98 ? -12.034 4.660 12.082 1.00 31.31 98 SER A C 1
ATOM 779 O O . SER A 1 98 ? -12.305 5.632 11.380 1.00 31.31 98 SER A O 1
ATOM 781 N N . MET A 1 99 ? -10.864 4.556 12.704 1.00 33.72 99 MET A N 1
ATOM 782 C CA . MET A 1 99 ? -9.731 5.429 12.401 1.00 33.72 99 MET A CA 1
ATOM 783 C C . MET A 1 99 ? -8.922 4.795 11.272 1.00 33.72 99 MET A C 1
ATOM 785 O O . MET A 1 99 ? -8.689 3.588 11.296 1.00 33.72 99 MET A O 1
ATOM 789 N N . GLY A 1 100 ? -8.511 5.601 10.295 1.00 36.56 100 GLY A N 1
ATOM 790 C CA . GLY A 1 100 ? -7.665 5.157 9.200 1.00 36.56 100 GLY A CA 1
ATOM 791 C C . GLY A 1 100 ? -6.414 6.011 9.074 1.00 36.56 100 GLY A C 1
ATOM 792 O O . GLY A 1 100 ? -6.459 7.231 9.238 1.00 36.56 100 GLY A O 1
ATOM 793 N N . LEU A 1 101 ? -5.294 5.342 8.835 1.00 38.97 101 LEU A N 1
ATOM 794 C CA . LEU A 1 101 ? -3.974 5.943 8.717 1.00 38.97 101 LEU A CA 1
ATOM 795 C C . LEU A 1 101 ? -3.490 5.790 7.276 1.00 38.97 101 LEU A C 1
ATOM 797 O O . LEU A 1 101 ? -3.450 4.662 6.794 1.00 38.97 101 LEU A O 1
ATOM 801 N N . ALA A 1 102 ? -3.153 6.911 6.628 1.00 40.66 102 ALA A N 1
ATOM 802 C CA . ALA A 1 102 ? -2.563 6.967 5.291 1.00 40.66 102 ALA A CA 1
ATOM 803 C C . ALA A 1 102 ? -1.032 6.960 5.381 1.00 40.66 102 ALA A C 1
ATOM 805 O O . ALA A 1 102 ? -0.455 7.718 6.163 1.00 40.66 102 ALA A O 1
ATOM 806 N N . LEU A 1 103 ? -0.383 6.104 4.594 1.00 47.88 103 LEU A N 1
ATOM 807 C CA . LEU A 1 103 ? 1.051 5.830 4.665 1.00 47.88 103 LEU A CA 1
ATOM 808 C C . LEU A 1 103 ? 1.692 6.110 3.296 1.00 47.88 103 LEU A C 1
ATOM 810 O O . LEU A 1 103 ? 1.152 5.667 2.290 1.00 47.88 103 LEU A O 1
ATOM 814 N N . MET A 1 104 ? 2.811 6.844 3.251 1.00 49.75 104 MET A N 1
ATOM 815 C CA . MET A 1 104 ? 3.631 7.018 2.041 1.00 49.75 104 MET A CA 1
ATOM 816 C C . MET A 1 104 ? 5.108 7.151 2.416 1.00 49.75 104 MET A C 1
ATOM 818 O O . MET A 1 104 ? 5.521 8.187 2.931 1.00 49.75 104 MET A O 1
ATOM 822 N N . LEU A 1 105 ? 5.901 6.112 2.141 1.00 57.78 105 LEU A N 1
ATOM 823 C CA . LEU A 1 105 ? 7.367 6.146 2.172 1.00 57.78 105 LEU A CA 1
ATOM 824 C C . LEU A 1 105 ? 7.924 5.126 1.166 1.00 57.78 105 LEU A C 1
ATOM 826 O O . LEU A 1 105 ? 7.947 3.916 1.416 1.00 57.78 105 LEU A O 1
ATOM 830 N N . GLU A 1 106 ? 8.403 5.622 0.026 1.00 63.50 106 GLU A N 1
ATOM 831 C CA . GLU A 1 106 ? 9.104 4.808 -0.967 1.00 63.50 106 GLU A CA 1
ATOM 832 C C . GLU A 1 106 ? 10.546 4.543 -0.497 1.00 63.50 106 GLU A C 1
ATOM 834 O O . GLU A 1 106 ? 11.313 5.467 -0.228 1.00 63.50 106 GLU A O 1
ATOM 839 N N . GLY A 1 107 ? 10.934 3.267 -0.410 1.00 49.12 107 GLY A N 1
ATOM 840 C CA . GLY A 1 107 ? 12.282 2.860 0.011 1.00 49.12 107 GLY A CA 1
ATOM 841 C C . GLY A 1 107 ? 13.347 2.986 -1.085 1.00 49.12 107 GLY A C 1
ATOM 842 O O . GLY A 1 107 ? 14.533 2.966 -0.776 1.00 49.12 107 GLY A O 1
ATOM 843 N N . GLU A 1 108 ? 12.928 3.131 -2.349 1.00 80.12 108 GLU A N 1
ATOM 844 C CA . GLU A 1 108 ? 13.737 3.130 -3.581 1.00 80.12 108 GLU A CA 1
ATOM 845 C C . GLU A 1 108 ? 14.561 1.840 -3.791 1.00 80.12 108 GLU A C 1
ATOM 847 O O . GLU A 1 108 ? 14.245 1.023 -4.662 1.00 80.12 108 GLU A O 1
ATOM 852 N N . SER A 1 109 ? 15.580 1.600 -2.966 1.00 90.50 109 SER A N 1
ATOM 853 C CA . SER A 1 109 ? 16.411 0.390 -2.973 1.00 90.50 109 SER A CA 1
ATOM 854 C C . SER A 1 109 ? 16.945 0.057 -1.576 1.00 90.50 109 SER A C 1
ATOM 856 O O . SER A 1 109 ? 17.102 0.941 -0.741 1.00 90.50 109 SER A O 1
ATOM 858 N N . ARG A 1 110 ? 17.261 -1.220 -1.330 1.00 92.44 110 ARG A N 1
ATOM 859 C CA . ARG A 1 110 ? 17.780 -1.751 -0.058 1.00 92.44 110 ARG A CA 1
ATOM 860 C C . ARG A 1 110 ? 19.009 -0.989 0.442 1.00 92.44 110 ARG A C 1
ATOM 862 O O . ARG A 1 110 ? 19.127 -0.731 1.633 1.00 92.44 110 ARG A O 1
ATOM 869 N N . ASP A 1 111 ? 19.902 -0.619 -0.473 1.00 92.69 111 ASP A N 1
ATOM 870 C CA . ASP A 1 111 ? 21.163 0.050 -0.145 1.00 92.69 111 ASP A CA 1
ATOM 871 C C . ASP A 1 111 ? 21.021 1.581 -0.058 1.00 92.69 111 ASP A C 1
ATOM 873 O O . ASP A 1 111 ? 22.005 2.283 0.185 1.00 92.69 111 ASP A O 1
ATOM 877 N N . HIS A 1 112 ? 19.817 2.134 -0.265 1.00 87.62 112 HIS A N 1
ATOM 878 C CA . HIS A 1 112 ? 19.606 3.575 -0.195 1.00 87.62 112 HIS A CA 1
ATOM 879 C C . HIS A 1 112 ? 19.792 4.066 1.259 1.00 87.62 112 HIS A C 1
ATOM 881 O O . HIS A 1 112 ? 18.993 3.718 2.130 1.00 87.62 112 HIS A O 1
ATOM 887 N N . PRO A 1 113 ? 20.763 4.958 1.545 1.00 83.44 113 PRO A N 1
ATOM 888 C CA . PRO A 1 113 ? 21.210 5.251 2.914 1.00 83.44 113 PRO A CA 1
ATOM 889 C C . PRO A 1 113 ? 20.182 5.990 3.784 1.00 83.44 113 PRO A C 1
ATOM 891 O O . PRO A 1 113 ? 20.302 5.994 5.004 1.00 83.44 113 PRO A O 1
ATOM 894 N N . ILE A 1 114 ? 19.192 6.641 3.162 1.00 78.94 114 ILE A N 1
ATOM 895 C CA . ILE A 1 114 ? 18.156 7.435 3.849 1.00 78.94 114 ILE A CA 1
ATOM 896 C C . ILE A 1 114 ? 16.774 6.772 3.750 1.00 78.94 114 ILE A C 1
ATOM 898 O O . ILE A 1 114 ? 16.163 6.454 4.766 1.00 78.94 114 ILE A O 1
ATOM 902 N N . LYS A 1 115 ? 16.282 6.542 2.525 1.00 73.75 115 LYS A N 1
ATOM 903 C CA . LYS A 1 115 ? 14.923 6.056 2.253 1.00 73.75 115 LYS A CA 1
ATOM 904 C C . LYS A 1 115 ? 14.622 4.665 2.812 1.00 73.75 115 LYS A C 1
ATOM 906 O O . LYS A 1 115 ? 13.570 4.487 3.419 1.00 73.75 115 LYS A O 1
ATOM 911 N N . PHE A 1 116 ? 15.522 3.692 2.662 1.00 83.75 116 PHE A N 1
ATOM 912 C CA . PHE A 1 116 ? 15.259 2.337 3.156 1.00 83.75 116 PHE A CA 1
ATOM 913 C C . PHE A 1 116 ? 15.227 2.262 4.693 1.00 83.75 116 PHE A C 1
ATOM 915 O O . PHE A 1 116 ? 14.240 1.750 5.227 1.00 83.75 116 PHE A O 1
ATOM 922 N N . PRO A 1 117 ? 16.186 2.862 5.433 1.00 83.06 117 PRO A N 1
ATOM 923 C CA . PRO A 1 117 ? 16.071 2.993 6.887 1.00 83.06 117 PRO A CA 1
ATOM 924 C C . PRO A 1 117 ? 14.826 3.766 7.341 1.00 83.06 117 PRO A C 1
ATOM 926 O O . PRO A 1 117 ? 14.209 3.390 8.336 1.00 83.06 117 PRO A O 1
ATOM 929 N N . ALA A 1 118 ? 14.423 4.817 6.616 1.00 77.31 118 ALA A N 1
ATOM 930 C CA . ALA A 1 118 ? 13.196 5.555 6.918 1.00 77.31 118 ALA A CA 1
ATOM 931 C C . ALA A 1 118 ? 11.948 4.671 6.760 1.00 77.31 118 ALA A C 1
ATOM 933 O O . ALA A 1 118 ? 11.103 4.646 7.654 1.00 77.31 118 ALA A O 1
ATOM 934 N N . LYS A 1 119 ? 11.866 3.885 5.679 1.00 82.94 119 LYS A N 1
ATOM 935 C CA . LYS A 1 119 ? 10.788 2.911 5.464 1.00 82.94 119 LYS A CA 1
ATOM 936 C C . LYS A 1 119 ? 10.762 1.851 6.567 1.00 82.94 119 LYS A C 1
ATOM 938 O O . LYS A 1 119 ? 9.705 1.591 7.132 1.00 82.94 119 LYS A O 1
ATOM 943 N N . GLN A 1 120 ? 11.913 1.288 6.932 1.00 87.62 120 GLN A N 1
ATOM 944 C CA . GLN A 1 120 ? 12.010 0.328 8.035 1.00 87.62 120 GLN A CA 1
ATOM 945 C C . GLN A 1 120 ? 11.498 0.924 9.353 1.00 87.62 120 GLN A C 1
ATOM 947 O O . GLN A 1 120 ? 10.670 0.314 10.033 1.00 87.62 120 GLN A O 1
ATOM 952 N N . ARG A 1 121 ? 11.984 2.120 9.710 1.00 78.88 121 ARG A N 1
ATOM 953 C CA . ARG A 1 121 ? 11.590 2.818 10.938 1.00 78.88 121 ARG A CA 1
ATOM 954 C C . ARG A 1 121 ? 10.095 3.088 10.965 1.00 78.88 121 ARG A C 1
ATOM 956 O O . ARG A 1 121 ? 9.457 2.851 11.975 1.00 78.88 121 ARG A O 1
ATOM 963 N N . PHE A 1 122 ? 9.531 3.513 9.848 1.00 82.19 122 PHE A N 1
ATOM 964 C CA . PHE A 1 122 ? 8.109 3.778 9.741 1.00 82.19 122 PHE A CA 1
ATOM 965 C C . PHE A 1 122 ? 7.235 2.557 10.036 1.00 82.19 122 PHE A C 1
ATOM 967 O O . PHE A 1 122 ? 6.278 2.656 10.798 1.00 82.19 122 PHE A O 1
ATOM 974 N N . TYR A 1 123 ? 7.578 1.391 9.483 1.00 87.44 123 TYR A N 1
ATOM 975 C CA . TYR A 1 123 ? 6.858 0.157 9.796 1.00 87.44 123 TYR A CA 1
ATOM 976 C C . TYR A 1 123 ? 7.047 -0.279 11.257 1.00 87.44 123 TYR A C 1
ATOM 978 O O . TYR A 1 123 ? 6.155 -0.911 11.821 1.00 87.44 123 TYR A O 1
ATOM 986 N N . ALA A 1 124 ? 8.188 0.032 11.879 1.00 84.62 124 ALA A N 1
ATOM 987 C CA . ALA A 1 124 ? 8.390 -0.182 13.311 1.00 84.62 124 ALA A CA 1
ATOM 988 C C . ALA A 1 124 ? 7.519 0.761 14.155 1.00 84.62 124 ALA A C 1
ATOM 990 O O . ALA A 1 124 ? 6.749 0.282 14.980 1.00 84.62 124 ALA A O 1
ATOM 991 N N . ASP A 1 125 ? 7.553 2.063 13.874 1.00 79.88 125 ASP A N 1
ATOM 992 C CA . ASP A 1 125 ? 6.778 3.082 14.583 1.00 79.88 125 ASP A CA 1
ATOM 993 C C . ASP A 1 125 ? 5.261 2.827 14.447 1.00 79.88 125 ASP A C 1
ATOM 995 O O . ASP A 1 125 ? 4.511 2.969 15.414 1.00 79.88 125 ASP A O 1
ATOM 999 N N . LEU A 1 126 ? 4.799 2.392 13.267 1.00 81.88 126 LEU A N 1
ATOM 1000 C CA . LEU A 1 126 ? 3.408 1.993 13.039 1.00 81.88 126 LEU A CA 1
ATOM 1001 C C . LEU A 1 126 ? 3.012 0.771 13.876 1.00 81.88 126 LEU A C 1
ATOM 1003 O O . LEU A 1 126 ? 1.946 0.770 14.493 1.00 81.88 126 LEU A O 1
ATOM 1007 N N . GLN A 1 127 ? 3.856 -0.262 13.898 1.00 89.00 127 GLN A N 1
ATOM 1008 C CA . GLN A 1 127 ? 3.618 -1.461 14.699 1.00 89.00 127 GLN A CA 1
ATOM 1009 C C . GLN A 1 127 ? 3.500 -1.101 16.188 1.00 89.00 127 GLN A C 1
ATOM 1011 O O . GLN A 1 127 ? 2.503 -1.444 16.821 1.00 89.00 127 GLN A O 1
ATOM 1016 N N . ASP A 1 128 ? 4.467 -0.349 16.719 1.00 83.19 128 ASP A N 1
ATOM 1017 C CA . ASP A 1 128 ? 4.502 0.072 18.124 1.00 83.19 128 ASP A CA 1
ATOM 1018 C C . ASP A 1 128 ? 3.280 0.933 18.484 1.00 83.19 128 ASP A C 1
ATOM 1020 O O . ASP A 1 128 ? 2.709 0.836 19.577 1.00 83.19 128 ASP A O 1
ATOM 1024 N N . TRP A 1 129 ? 2.834 1.782 17.556 1.00 80.56 129 TRP A N 1
ATOM 1025 C CA . TRP A 1 129 ? 1.636 2.592 17.741 1.00 80.56 129 TRP A CA 1
ATOM 1026 C C . TRP A 1 129 ? 0.362 1.743 17.799 1.00 80.56 129 TRP A C 1
ATOM 1028 O O . TRP A 1 129 ? -0.463 1.956 18.690 1.00 80.56 129 TRP A O 1
ATOM 1038 N N . LEU A 1 130 ? 0.211 0.756 16.909 1.00 80.31 130 LEU A N 1
ATOM 1039 C CA . LEU A 1 130 ? -0.918 -0.178 16.937 1.00 80.31 130 LEU A CA 1
ATOM 1040 C C . LEU A 1 130 ? -0.941 -0.992 18.235 1.00 80.31 130 LEU A C 1
ATOM 1042 O O . LEU A 1 130 ? -1.975 -1.059 18.897 1.00 80.31 130 LEU A O 1
ATOM 1046 N N . GLU A 1 131 ? 0.201 -1.545 18.639 1.00 89.06 131 GLU A N 1
ATOM 1047 C CA . GLU A 1 131 ? 0.342 -2.350 19.857 1.00 89.06 131 GLU A CA 1
ATOM 1048 C C . GLU A 1 131 ? 0.096 -1.556 21.145 1.00 89.06 131 GLU A C 1
ATOM 1050 O O . GLU A 1 131 ? -0.489 -2.080 22.092 1.00 89.06 131 GLU A O 1
ATOM 1055 N N . SER A 1 132 ? 0.515 -0.289 21.195 1.00 80.81 132 SER A N 1
ATOM 1056 C CA . SER A 1 132 ? 0.399 0.532 22.408 1.00 80.81 132 SER A CA 1
ATOM 1057 C C . SER A 1 132 ? -0.948 1.236 22.568 1.00 80.81 132 SER A C 1
ATOM 1059 O O . SER A 1 132 ? -1.281 1.664 23.677 1.00 80.81 132 SER A O 1
ATOM 1061 N N . ARG A 1 133 ? -1.713 1.417 21.484 1.00 81.75 133 ARG A N 1
ATOM 1062 C CA . ARG A 1 133 ? -2.916 2.268 21.486 1.00 81.75 133 ARG A CA 1
ATOM 1063 C C . ARG A 1 133 ? -4.202 1.546 21.120 1.00 81.75 133 ARG A C 1
ATOM 1065 O O . ARG A 1 133 ? -5.266 2.048 21.485 1.00 81.75 133 ARG A O 1
ATOM 1072 N N . PHE A 1 134 ? -4.124 0.416 20.424 1.00 85.50 134 PHE A N 1
ATOM 1073 C CA . PHE A 1 134 ? -5.295 -0.243 19.857 1.00 85.50 134 PHE A CA 1
ATOM 1074 C C . PHE A 1 134 ? -5.352 -1.726 20.200 1.00 85.50 134 PHE A C 1
ATOM 1076 O O . PHE A 1 134 ? -4.369 -2.360 20.575 1.00 85.50 134 PHE A O 1
ATOM 1083 N N . SER A 1 135 ? -6.548 -2.282 20.051 1.00 89.25 135 SER A N 1
ATOM 1084 C CA . SER A 1 135 ? -6.796 -3.716 20.044 1.00 89.25 135 SER A CA 1
ATOM 1085 C C . SER A 1 135 ? -7.257 -4.137 18.648 1.00 89.25 135 SER A C 1
ATOM 1087 O O . SER A 1 135 ? -8.060 -3.423 18.039 1.00 89.25 135 SER A O 1
ATOM 1089 N N . PRO A 1 136 ? -6.829 -5.309 18.146 1.00 90.19 136 PRO A N 1
ATOM 1090 C CA . PRO A 1 136 ? -7.270 -5.828 16.851 1.00 90.19 136 PRO A CA 1
ATOM 1091 C C . PRO A 1 136 ? -8.781 -6.116 16.785 1.00 90.19 136 PRO A C 1
ATOM 1093 O O . PRO A 1 136 ? -9.328 -6.243 15.692 1.00 90.19 136 PRO A O 1
ATOM 1096 N N . GLU A 1 137 ? -9.467 -6.184 17.929 1.00 90.75 137 GLU A N 1
ATOM 1097 C CA . GLU A 1 137 ? -10.926 -6.363 17.999 1.00 90.75 137 GLU A CA 1
ATOM 1098 C C . GLU A 1 137 ? -11.708 -5.048 17.842 1.00 90.75 137 GLU A C 1
ATOM 1100 O O . GLU A 1 137 ? -12.931 -5.053 17.714 1.00 90.75 137 GLU A O 1
ATOM 1105 N N . GLN A 1 138 ? -11.027 -3.898 17.849 1.00 84.56 138 GLN A N 1
ATOM 1106 C CA . GLN A 1 138 ? -11.654 -2.623 17.500 1.00 84.56 138 GLN A CA 1
ATOM 1107 C C . GLN A 1 138 ? -11.890 -2.553 15.994 1.00 84.56 138 GLN A C 1
ATOM 1109 O O . GLN A 1 138 ? -11.183 -3.198 15.228 1.00 84.56 138 GLN A O 1
ATOM 1114 N N . ARG A 1 139 ? -12.845 -1.729 15.554 1.00 83.50 139 ARG A N 1
ATOM 1115 C CA . ARG A 1 139 ? -13.042 -1.435 14.131 1.00 83.50 139 ARG A CA 1
ATOM 1116 C C . ARG A 1 139 ? -12.001 -0.408 13.679 1.00 83.50 139 ARG A C 1
ATOM 1118 O O . ARG A 1 139 ? -12.095 0.752 14.063 1.00 83.50 139 ARG A O 1
ATOM 1125 N N . LEU A 1 140 ? -10.989 -0.832 12.926 1.00 83.00 140 LEU A N 1
ATOM 1126 C CA . LEU A 1 140 ? -9.853 0.002 12.523 1.00 83.00 140 LEU A CA 1
ATOM 1127 C C . LEU A 1 140 ? -9.436 -0.325 11.089 1.00 83.00 140 LEU A C 1
ATOM 1129 O O . LEU A 1 140 ? -9.494 -1.481 10.672 1.00 83.00 140 LEU A O 1
ATOM 1133 N N . LEU A 1 141 ? -8.989 0.696 10.357 1.00 82.75 141 LEU A N 1
ATOM 1134 C CA . LEU A 1 141 ? -8.381 0.542 9.041 1.00 82.75 141 LEU A CA 1
ATOM 1135 C C . LEU A 1 141 ? -6.946 1.086 9.047 1.00 82.75 141 LEU A C 1
ATOM 1137 O O . LEU A 1 141 ? -6.627 2.058 9.722 1.00 82.75 141 LEU A O 1
ATOM 1141 N N . VAL A 1 142 ? -6.082 0.500 8.231 1.00 83.31 142 VAL A N 1
ATOM 1142 C CA . VAL A 1 142 ? -4.809 1.085 7.798 1.00 83.31 142 VAL A CA 1
ATOM 1143 C C . VAL A 1 142 ? -4.833 1.069 6.281 1.00 83.31 142 VAL A C 1
ATOM 1145 O O . VAL A 1 142 ? -4.987 -0.001 5.697 1.00 83.31 142 VAL A O 1
ATOM 1148 N N . ILE A 1 143 ? -4.753 2.235 5.642 1.00 82.75 143 ILE A N 1
ATOM 1149 C CA . ILE A 1 143 ? -5.004 2.354 4.202 1.00 82.75 143 ILE A CA 1
ATOM 1150 C C . ILE A 1 143 ? -3.912 3.151 3.493 1.00 82.75 143 ILE A C 1
ATOM 1152 O O . ILE A 1 143 ? -3.239 3.973 4.102 1.00 82.75 143 ILE A O 1
ATOM 1156 N N . GLY A 1 144 ? -3.777 2.970 2.186 1.00 78.44 144 GLY A N 1
ATOM 1157 C CA . GLY A 1 144 ? -2.945 3.821 1.334 1.00 78.44 144 GLY A CA 1
ATOM 1158 C C . GLY A 1 144 ? -1.798 3.072 0.670 1.00 78.44 144 GLY A C 1
ATOM 1159 O O . GLY A 1 144 ? -1.783 1.840 0.652 1.00 78.44 144 GLY A O 1
ATOM 1160 N N . ASP A 1 145 ? -0.852 3.835 0.123 1.00 84.62 145 ASP A N 1
ATOM 1161 C CA . ASP A 1 145 ? 0.308 3.313 -0.596 1.00 84.62 145 ASP A CA 1
ATOM 1162 C C . ASP A 1 145 ? 1.383 2.802 0.375 1.00 84.62 145 ASP A C 1
ATOM 1164 O O . ASP A 1 145 ? 2.348 3.478 0.751 1.00 84.62 145 ASP A O 1
ATOM 1168 N N . LEU A 1 146 ? 1.226 1.542 0.764 1.00 86.44 146 LEU A N 1
ATOM 1169 C CA . LEU A 1 146 ? 2.152 0.846 1.646 1.00 86.44 146 LEU A CA 1
ATOM 1170 C C . LEU A 1 146 ? 3.503 0.571 0.980 1.00 86.44 146 LEU A C 1
ATOM 1172 O O . LEU A 1 146 ? 4.451 0.188 1.674 1.00 86.44 146 LEU A O 1
ATOM 1176 N N . ASN A 1 147 ? 3.628 0.776 -0.337 1.00 90.50 147 ASN A N 1
ATOM 1177 C CA . ASN A 1 147 ? 4.849 0.532 -1.098 1.00 90.50 147 ASN A CA 1
ATOM 1178 C C . ASN A 1 147 ? 5.378 -0.909 -0.955 1.00 90.50 147 ASN A C 1
ATOM 1180 O O . ASN A 1 147 ? 6.571 -1.153 -1.158 1.00 90.50 147 ASN A O 1
ATOM 1184 N N . ILE A 1 148 ? 4.536 -1.868 -0.556 1.00 96.56 148 ILE A N 1
ATOM 1185 C CA . ILE A 1 148 ? 4.905 -3.276 -0.384 1.00 96.56 148 ILE A CA 1
ATOM 1186 C C . ILE A 1 148 ? 3.862 -4.147 -1.072 1.00 96.56 148 ILE A C 1
ATOM 1188 O O . ILE A 1 148 ? 2.690 -4.058 -0.727 1.00 96.56 148 ILE A O 1
ATOM 1192 N N . SER A 1 149 ? 4.297 -4.994 -2.010 1.00 98.19 149 SER A N 1
ATOM 1193 C CA . SER A 1 149 ? 3.483 -6.042 -2.630 1.00 98.19 149 SER A CA 1
ATOM 1194 C C . SER A 1 149 ? 3.443 -7.252 -1.683 1.00 98.19 149 SER A C 1
ATOM 1196 O O . SER A 1 149 ? 4.480 -7.914 -1.509 1.00 98.19 149 SER A O 1
ATOM 1198 N N . PRO A 1 150 ? 2.298 -7.541 -1.034 1.00 97.31 150 PRO A N 1
ATOM 1199 C CA . PRO A 1 150 ? 2.245 -8.526 0.048 1.00 97.31 150 PRO A CA 1
ATOM 1200 C C . PRO A 1 150 ? 2.600 -9.953 -0.383 1.00 97.31 150 PRO A C 1
ATOM 1202 O O . PRO A 1 150 ? 3.325 -10.645 0.331 1.00 97.31 150 PRO A O 1
ATOM 1205 N N . GLU A 1 151 ? 2.098 -10.387 -1.537 1.00 97.25 151 GLU A N 1
ATOM 1206 C CA . GLU A 1 151 ? 2.199 -11.757 -2.050 1.00 97.25 151 GLU A CA 1
ATOM 1207 C C . GLU A 1 151 ? 2.769 -11.775 -3.476 1.00 97.25 151 GLU A C 1
ATOM 1209 O O . GLU A 1 151 ? 2.902 -10.741 -4.127 1.00 97.25 151 GLU A O 1
ATOM 1214 N N . ASP A 1 152 ? 3.172 -12.942 -3.985 1.00 97.81 152 ASP A N 1
ATOM 1215 C CA . ASP A 1 152 ? 3.725 -13.040 -5.348 1.00 97.81 152 ASP A CA 1
ATOM 1216 C C . ASP A 1 152 ? 2.662 -12.801 -6.429 1.00 97.81 152 ASP A C 1
ATOM 1218 O O . ASP A 1 152 ? 2.973 -12.277 -7.497 1.00 97.81 152 ASP A O 1
ATOM 1222 N N . SER A 1 153 ? 1.399 -13.109 -6.126 1.00 97.44 153 SER A N 1
ATOM 1223 C CA . SER A 1 153 ? 0.223 -12.768 -6.939 1.00 97.44 153 SER A CA 1
ATOM 1224 C C . SER A 1 153 ? 0.008 -11.256 -7.079 1.00 97.44 153 SER A C 1
ATOM 1226 O O . SER A 1 153 ? -0.686 -10.820 -7.993 1.00 97.44 153 SER A O 1
ATOM 1228 N N . ASP A 1 154 ? 0.644 -10.451 -6.225 1.00 98.38 154 ASP A N 1
ATOM 1229 C CA . ASP A 1 154 ? 0.601 -8.989 -6.266 1.00 98.38 154 ASP A CA 1
ATOM 1230 C C . ASP A 1 154 ? 1.680 -8.393 -7.194 1.00 98.38 154 ASP A C 1
ATOM 1232 O O . ASP A 1 154 ? 1.807 -7.171 -7.295 1.00 98.38 154 ASP A O 1
ATOM 1236 N N . ILE A 1 155 ? 2.457 -9.244 -7.887 1.00 98.31 155 ILE A N 1
ATOM 1237 C CA . ILE A 1 155 ? 3.589 -8.862 -8.743 1.00 98.31 155 ILE A CA 1
ATOM 1238 C C . ILE A 1 155 ? 3.317 -9.221 -10.212 1.00 98.31 155 ILE A C 1
ATOM 1240 O O . ILE A 1 155 ? 3.611 -10.317 -10.687 1.00 98.31 155 ILE A O 1
ATOM 1244 N N . GLY A 1 156 ? 2.843 -8.242 -10.983 1.00 97.69 156 GLY A N 1
ATOM 1245 C CA . GLY A 1 156 ? 2.526 -8.375 -12.409 1.00 97.69 156 GLY A CA 1
ATOM 1246 C C . GLY A 1 156 ? 3.647 -7.988 -13.376 1.00 97.69 156 GLY A C 1
ATOM 1247 O O . GLY A 1 156 ? 3.463 -8.051 -14.588 1.00 97.69 156 GLY A O 1
ATOM 1248 N N . ILE A 1 157 ? 4.825 -7.572 -12.901 1.00 97.00 157 ILE A N 1
ATOM 1249 C CA . ILE A 1 157 ? 5.907 -7.072 -13.778 1.00 97.00 157 ILE A CA 1
ATOM 1250 C C . ILE A 1 157 ? 6.642 -8.171 -14.569 1.00 97.00 157 ILE A C 1
ATOM 1252 O O . ILE A 1 157 ? 7.531 -7.863 -15.365 1.00 97.00 157 ILE A O 1
ATOM 1256 N N . GLY A 1 158 ? 6.280 -9.439 -14.368 1.00 95.38 158 GLY A N 1
ATOM 1257 C CA . GLY A 1 158 ? 6.886 -10.610 -15.001 1.00 95.38 158 GLY A CA 1
ATOM 1258 C C . GLY A 1 158 ? 8.060 -11.202 -14.201 1.00 95.38 158 GLY A C 1
ATOM 1259 O O . GLY A 1 158 ? 8.780 -10.473 -13.508 1.00 95.38 158 GLY A O 1
ATOM 1260 N N . PRO A 1 159 ? 8.297 -12.523 -14.306 1.00 95.00 159 PRO A N 1
ATOM 1261 C CA . PRO A 1 159 ? 9.203 -13.255 -13.416 1.00 95.00 159 PRO A CA 1
ATOM 1262 C C . PRO A 1 159 ? 10.666 -12.815 -13.536 1.00 95.00 159 PRO A C 1
ATOM 1264 O O . PRO A 1 159 ? 11.370 -12.733 -12.531 1.00 95.00 159 PRO A O 1
ATOM 1267 N N . ASP A 1 160 ? 11.134 -12.486 -14.741 1.00 96.81 160 ASP A N 1
ATOM 1268 C CA . ASP A 1 160 ? 12.517 -12.041 -14.949 1.00 96.81 160 ASP A CA 1
ATOM 1269 C C . ASP A 1 160 ? 12.763 -10.647 -14.364 1.00 96.81 160 ASP A C 1
ATOM 1271 O O . ASP A 1 160 ? 13.818 -10.386 -13.779 1.00 96.81 160 ASP A O 1
ATOM 1275 N N . ASN A 1 161 ? 11.771 -9.755 -14.460 1.00 96.31 161 ASN A N 1
ATOM 1276 C CA . ASN A 1 161 ? 11.831 -8.444 -13.822 1.00 96.31 161 ASN A CA 1
ATOM 1277 C C . ASN A 1 161 ? 11.783 -8.581 -12.297 1.00 96.31 161 ASN A C 1
ATOM 1279 O O . ASN A 1 161 ? 12.613 -7.968 -11.632 1.00 96.31 161 ASN A O 1
ATOM 1283 N N . ALA A 1 162 ? 10.895 -9.417 -11.752 1.00 97.19 162 ALA A N 1
ATOM 1284 C CA . ALA A 1 162 ? 10.818 -9.677 -10.314 1.00 97.19 162 ALA A CA 1
ATOM 1285 C C . ALA A 1 162 ? 12.149 -10.224 -9.763 1.00 97.19 162 ALA A C 1
ATOM 1287 O O . ALA A 1 162 ? 12.715 -9.662 -8.824 1.00 97.19 162 ALA A O 1
ATOM 1288 N N . LYS A 1 163 ? 12.731 -11.241 -10.419 1.00 97.88 163 LYS A N 1
ATOM 1289 C CA . LYS A 1 163 ? 14.066 -11.769 -10.080 1.00 97.88 163 LYS A CA 1
ATOM 1290 C C . LYS A 1 163 ? 15.147 -10.694 -10.161 1.00 97.88 163 LYS A C 1
ATOM 1292 O O . LYS A 1 163 ? 16.020 -10.635 -9.296 1.00 97.88 163 LYS A O 1
ATOM 1297 N N . ARG A 1 164 ? 15.106 -9.835 -11.189 1.00 97.69 164 ARG A N 1
ATOM 1298 C CA . ARG A 1 164 ? 16.056 -8.722 -11.317 1.00 97.69 164 ARG A CA 1
ATOM 1299 C C . ARG A 1 164 ? 15.925 -7.753 -10.147 1.00 97.69 164 ARG A C 1
ATOM 1301 O O . ARG A 1 164 ? 16.958 -7.411 -9.588 1.00 97.69 164 ARG A O 1
ATOM 1308 N N . TRP A 1 165 ? 14.709 -7.340 -9.791 1.00 97.50 165 TRP A N 1
ATOM 1309 C CA . TRP A 1 165 ? 14.455 -6.396 -8.698 1.00 97.50 165 TRP A CA 1
ATOM 1310 C C . TRP A 1 165 ? 14.981 -6.937 -7.371 1.00 97.50 165 TRP A C 1
ATOM 1312 O O . TRP A 1 165 ? 15.733 -6.235 -6.703 1.00 97.50 165 TRP A O 1
ATOM 1322 N N . LEU A 1 166 ? 14.700 -8.204 -7.051 1.00 97.38 166 LEU A N 1
ATOM 1323 C CA . LEU A 1 166 ? 15.244 -8.862 -5.860 1.00 97.38 166 LEU A CA 1
ATOM 1324 C C . LEU A 1 166 ? 16.778 -8.877 -5.864 1.00 97.38 166 LEU A C 1
ATOM 1326 O O . LEU A 1 166 ? 17.408 -8.512 -4.875 1.00 97.38 166 LEU A O 1
ATOM 1330 N N . ARG A 1 167 ? 17.392 -9.253 -6.994 1.00 97.19 167 ARG A N 1
ATOM 1331 C CA . ARG A 1 167 ? 18.856 -9.303 -7.132 1.00 97.19 167 ARG A CA 1
ATOM 1332 C C . ARG A 1 167 ? 19.509 -7.929 -6.974 1.00 97.19 167 ARG A C 1
ATOM 1334 O O . ARG A 1 167 ? 20.613 -7.850 -6.452 1.00 97.19 167 ARG A O 1
ATOM 1341 N N . THR A 1 168 ? 18.864 -6.870 -7.455 1.00 96.31 168 THR A N 1
ATOM 1342 C CA . THR A 1 168 ? 19.377 -5.494 -7.363 1.00 96.31 168 THR A CA 1
ATOM 1343 C C . THR A 1 168 ? 18.896 -4.760 -6.113 1.00 96.31 168 T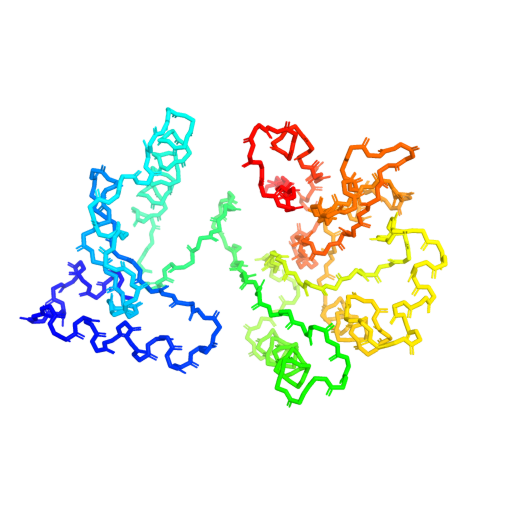HR A C 1
ATOM 1345 O O . THR A 1 168 ? 19.111 -3.558 -6.015 1.00 96.31 168 THR A O 1
ATOM 1348 N N . GLY A 1 169 ? 18.190 -5.437 -5.202 1.00 96.12 169 GLY A N 1
ATOM 1349 C CA . GLY A 1 169 ? 17.652 -4.824 -3.992 1.00 96.12 169 GLY A CA 1
ATOM 1350 C C . GLY A 1 169 ? 16.630 -3.716 -4.259 1.00 96.12 169 GLY A C 1
ATOM 1351 O O . GLY A 1 169 ? 16.535 -2.792 -3.464 1.00 96.12 169 GLY A O 1
ATOM 1352 N N . LYS A 1 170 ? 15.891 -3.741 -5.374 1.00 95.25 170 LYS A N 1
ATOM 1353 C CA . LYS A 1 170 ? 14.847 -2.739 -5.628 1.00 95.25 170 LYS A CA 1
ATOM 1354 C C . LYS A 1 170 ? 13.662 -2.980 -4.687 1.00 95.25 170 LYS A C 1
ATOM 1356 O O . LYS A 1 170 ? 13.187 -4.110 -4.588 1.00 95.25 170 LYS A O 1
ATOM 1361 N N . CYS A 1 171 ? 13.206 -1.921 -4.022 1.00 91.69 171 CYS A N 1
ATOM 1362 C CA . CYS A 1 171 ? 12.121 -1.989 -3.046 1.00 91.69 171 CYS A CA 1
ATOM 1363 C C . CYS A 1 171 ? 10.774 -2.299 -3.708 1.00 91.69 171 CYS A C 1
ATOM 1365 O O . CYS A 1 171 ? 10.529 -1.876 -4.838 1.00 91.69 171 CYS A O 1
ATOM 1367 N N . SER A 1 172 ? 9.935 -3.039 -2.982 1.00 95.06 172 SER A N 1
ATOM 1368 C CA . SER A 1 172 ? 8.487 -3.261 -3.134 1.00 95.06 172 SER A CA 1
ATOM 1369 C C . SER A 1 172 ? 8.122 -4.656 -2.614 1.00 95.06 172 SER A C 1
ATOM 1371 O O . SER A 1 172 ? 7.040 -4.869 -2.091 1.00 95.06 172 SER A O 1
ATOM 1373 N N . PHE A 1 173 ? 9.004 -5.640 -2.744 1.00 97.62 173 PHE A N 1
ATOM 1374 C CA . PHE A 1 173 ? 8.731 -7.026 -2.345 1.00 97.62 173 PHE A CA 1
ATOM 1375 C C . PHE A 1 173 ? 9.997 -7.739 -1.869 1.00 97.62 173 PHE A C 1
ATOM 1377 O O . PHE A 1 173 ? 10.158 -8.947 -2.053 1.00 97.62 173 PHE A O 1
ATOM 1384 N N . LEU A 1 174 ? 10.926 -6.991 -1.268 1.00 98.12 174 LEU A N 1
ATOM 1385 C CA . LEU A 1 174 ? 12.067 -7.591 -0.592 1.00 98.12 174 LEU A CA 1
ATOM 1386 C C . LEU A 1 174 ? 11.576 -8.433 0.604 1.00 98.12 174 LEU A C 1
ATOM 1388 O O . LEU A 1 174 ? 10.551 -8.097 1.206 1.00 98.12 174 LEU A O 1
ATOM 1392 N N . PRO A 1 175 ? 12.283 -9.518 0.971 1.00 98.25 175 PRO A N 1
ATOM 1393 C CA . PRO A 1 175 ? 11.910 -10.343 2.119 1.00 98.25 175 PRO A CA 1
ATOM 1394 C C . PRO A 1 175 ? 11.683 -9.534 3.403 1.00 98.25 175 PRO A C 1
ATOM 1396 O O . PRO A 1 175 ? 10.658 -9.702 4.053 1.00 98.25 175 PRO A O 1
ATOM 1399 N N . GLU A 1 176 ? 12.572 -8.589 3.705 1.00 97.50 176 GLU A N 1
ATOM 1400 C CA . GLU A 1 176 ? 12.514 -7.742 4.900 1.00 97.50 176 GLU A CA 1
ATOM 1401 C C . GLU A 1 176 ? 11.282 -6.822 4.889 1.00 97.50 176 GLU A C 1
ATOM 1403 O O . GLU A 1 176 ? 10.617 -6.643 5.904 1.00 97.50 176 GLU A O 1
ATOM 1408 N N . GLU A 1 177 ? 10.922 -6.285 3.720 1.00 97.25 177 GLU A N 1
ATOM 1409 C CA . GLU A 1 177 ? 9.710 -5.479 3.547 1.00 97.25 177 GLU A CA 1
ATOM 1410 C C . GLU A 1 177 ? 8.458 -6.317 3.847 1.00 97.25 177 GLU A C 1
ATOM 1412 O O . GLU A 1 177 ? 7.584 -5.918 4.623 1.00 97.25 177 GLU A O 1
ATOM 1417 N N . ARG A 1 178 ? 8.389 -7.527 3.282 1.00 98.12 178 ARG A N 1
ATOM 1418 C CA . ARG A 1 178 ? 7.274 -8.448 3.529 1.00 98.12 178 ARG A CA 1
ATOM 1419 C C . ARG A 1 178 ? 7.214 -8.920 4.980 1.00 98.12 178 ARG A C 1
ATOM 1421 O O . ARG A 1 178 ? 6.114 -9.105 5.492 1.00 98.12 178 ARG A O 1
ATOM 1428 N N . GLU A 1 179 ? 8.347 -9.061 5.663 1.00 98.50 179 GLU A N 1
ATOM 1429 C CA . GLU A 1 179 ? 8.383 -9.321 7.105 1.00 98.50 179 GLU A CA 1
ATOM 1430 C C . GLU A 1 179 ? 7.751 -8.169 7.897 1.00 98.50 179 GLU A C 1
ATOM 1432 O O . GLU A 1 179 ? 6.935 -8.413 8.788 1.00 98.50 179 GLU A O 1
ATOM 1437 N N . TRP A 1 180 ? 8.057 -6.913 7.557 1.00 97.06 180 TRP A N 1
ATOM 1438 C CA . TRP A 1 180 ? 7.475 -5.749 8.233 1.00 97.06 180 TRP A CA 1
ATOM 1439 C C . TRP A 1 180 ? 5.956 -5.687 8.079 1.00 97.06 180 TRP A C 1
ATOM 1441 O O . TRP A 1 180 ? 5.246 -5.543 9.076 1.00 97.06 180 TRP A O 1
ATOM 1451 N N . LEU A 1 181 ? 5.454 -5.858 6.854 1.00 96.81 181 LEU A N 1
ATOM 1452 C CA . LEU A 1 181 ? 4.016 -5.931 6.598 1.00 96.81 181 LEU A CA 1
ATOM 1453 C C . LEU A 1 181 ? 3.388 -7.177 7.245 1.00 96.81 181 LEU A C 1
ATOM 1455 O O . LEU A 1 181 ? 2.263 -7.130 7.741 1.00 96.81 181 LEU A O 1
ATOM 1459 N N . GLY A 1 182 ? 4.125 -8.286 7.294 1.00 98.19 182 GLY A N 1
ATOM 1460 C CA . GLY A 1 182 ? 3.725 -9.515 7.971 1.00 98.19 182 GLY A CA 1
ATOM 1461 C C . GLY A 1 182 ? 3.478 -9.321 9.468 1.00 98.19 182 GLY A C 1
ATOM 1462 O O . GLY A 1 182 ? 2.518 -9.884 9.993 1.00 98.19 182 GLY A O 1
ATOM 1463 N N . ARG A 1 183 ? 4.266 -8.480 10.153 1.00 98.25 183 ARG A N 1
ATOM 1464 C CA . ARG A 1 183 ? 4.023 -8.133 11.568 1.00 98.25 183 ARG A CA 1
ATOM 1465 C C . ARG A 1 183 ? 2.708 -7.376 11.765 1.00 98.25 183 ARG A C 1
ATOM 1467 O O . ARG A 1 183 ? 1.952 -7.713 12.677 1.00 98.25 183 ARG A O 1
ATOM 1474 N N . LEU A 1 184 ? 2.390 -6.442 10.866 1.00 96.00 184 LEU A N 1
ATOM 1475 C CA . LEU A 1 184 ? 1.113 -5.720 10.882 1.00 96.00 184 LEU A CA 1
ATOM 1476 C C . LEU A 1 184 ? -0.064 -6.684 10.675 1.00 96.00 184 LEU A C 1
ATOM 1478 O O . LEU A 1 184 ? -1.056 -6.634 11.407 1.00 96.00 184 LEU A O 1
ATOM 1482 N N . LYS A 1 185 ? 0.070 -7.620 9.725 1.00 97.56 185 LYS A N 1
ATOM 1483 C CA . LYS A 1 185 ? -0.919 -8.687 9.517 1.00 97.56 185 LYS A CA 1
ATOM 1484 C C . LYS A 1 185 ? -1.076 -9.563 10.766 1.00 97.56 185 LYS A C 1
ATOM 1486 O O . LYS A 1 185 ? -2.196 -9.820 11.201 1.00 97.56 185 LYS A O 1
ATOM 1491 N N . HIS A 1 186 ? 0.034 -9.967 11.387 1.00 98.19 186 HIS A N 1
ATOM 1492 C CA . HIS A 1 186 ? 0.037 -10.807 12.588 1.00 98.19 186 HIS A CA 1
ATOM 1493 C C . HIS A 1 186 ? -0.634 -10.139 13.797 1.00 98.19 186 HIS A C 1
ATOM 1495 O O . HIS A 1 186 ? -1.345 -10.809 14.544 1.00 98.19 186 HIS A O 1
ATOM 1501 N N . TRP A 1 187 ? -0.466 -8.823 13.967 1.00 97.88 187 TRP A N 1
ATOM 1502 C CA . TRP A 1 187 ? -1.167 -8.060 15.006 1.00 97.88 187 TRP A CA 1
ATOM 1503 C C . TRP A 1 187 ? -2.693 -8.214 14.890 1.00 97.88 187 TRP A C 1
ATOM 1505 O O . TRP A 1 187 ? -3.398 -8.421 15.883 1.00 97.88 187 TRP A O 1
ATOM 1515 N N . GLY A 1 188 ? -3.208 -8.231 13.660 1.00 97.25 188 GLY A N 1
ATOM 1516 C CA . GLY A 1 188 ? -4.613 -8.510 13.372 1.00 97.25 188 GLY A CA 1
ATOM 1517 C C . GLY A 1 188 ? -5.199 -7.690 12.233 1.00 97.25 188 GLY A C 1
ATOM 1518 O O . GLY A 1 188 ? -6.418 -7.539 12.192 1.00 97.25 188 GLY A O 1
ATOM 1519 N N . LEU A 1 189 ? -4.363 -7.139 11.353 1.00 96.88 189 LEU A N 1
ATOM 1520 C CA . LEU A 1 189 ? -4.811 -6.483 10.132 1.00 96.88 189 LEU A CA 1
ATOM 1521 C C . LEU A 1 189 ? -4.966 -7.501 8.995 1.00 96.88 189 LEU A C 1
ATOM 1523 O O . LEU A 1 189 ? -4.128 -8.376 8.790 1.00 96.88 189 LEU A O 1
ATOM 1527 N N . VAL A 1 190 ? -6.041 -7.367 8.232 1.00 98.25 190 VAL A N 1
ATOM 1528 C CA . VAL A 1 190 ? -6.417 -8.237 7.122 1.00 98.25 190 VAL A CA 1
ATOM 1529 C C . VAL A 1 190 ? -6.627 -7.375 5.885 1.00 98.25 190 VAL A C 1
ATOM 1531 O O . VAL A 1 190 ? -7.360 -6.394 5.914 1.00 98.25 190 VAL A O 1
ATOM 1534 N N . ASP A 1 191 ? -5.965 -7.736 4.796 1.00 98.00 191 ASP A N 1
ATOM 1535 C CA . ASP A 1 191 ? -6.086 -7.070 3.499 1.00 98.00 191 ASP A CA 1
ATOM 1536 C C . ASP A 1 191 ? -7.485 -7.315 2.905 1.00 98.00 191 ASP A C 1
ATOM 1538 O O . ASP A 1 191 ? -7.820 -8.459 2.591 1.00 98.00 191 ASP A O 1
ATOM 1542 N N . SER A 1 192 ? -8.302 -6.264 2.773 1.00 96.69 192 SER A N 1
ATOM 1543 C CA . SER A 1 192 ? -9.701 -6.374 2.333 1.00 96.69 192 SER A CA 1
ATOM 1544 C C . SER A 1 192 ? -9.829 -6.946 0.925 1.00 96.69 192 SER A C 1
ATOM 1546 O O . SER A 1 192 ? -10.697 -7.780 0.671 1.00 96.69 192 SER A O 1
ATOM 1548 N N . PHE A 1 193 ? -8.935 -6.546 0.017 1.00 98.00 193 PHE A N 1
ATOM 1549 C CA . PHE A 1 193 ? -8.953 -7.015 -1.362 1.00 98.00 193 PHE A CA 1
ATOM 1550 C C . PHE A 1 193 ? -8.652 -8.511 -1.414 1.00 98.00 193 PHE A C 1
ATOM 1552 O O . PHE A 1 193 ? -9.407 -9.273 -2.016 1.00 98.00 193 PHE A O 1
ATOM 1559 N N . ARG A 1 194 ? -7.580 -8.946 -0.739 1.00 98.00 194 ARG A N 1
ATOM 1560 C CA . ARG A 1 194 ? -7.175 -10.360 -0.705 1.00 98.00 194 ARG A CA 1
ATOM 1561 C C . ARG A 1 194 ? -8.176 -11.229 0.060 1.00 98.00 194 ARG A C 1
ATOM 1563 O O . ARG A 1 194 ? -8.351 -12.389 -0.297 1.00 98.00 194 ARG A O 1
ATOM 1570 N N . HIS A 1 195 ? -8.848 -10.679 1.073 1.00 97.88 195 HIS A N 1
ATOM 1571 C CA . HIS A 1 195 ? -9.897 -11.374 1.820 1.00 97.88 195 HIS A CA 1
ATOM 1572 C C . HIS A 1 195 ? -11.067 -11.797 0.921 1.00 97.88 195 HIS A C 1
ATOM 1574 O O . HIS A 1 195 ? -11.530 -12.930 1.023 1.00 97.88 195 HIS A O 1
ATOM 1580 N N . LEU A 1 196 ? -11.508 -10.910 0.024 1.00 96.94 196 LEU A N 1
ATOM 1581 C CA . LEU A 1 196 ? -12.620 -11.176 -0.894 1.00 96.94 196 LEU A CA 1
ATOM 1582 C C . LEU A 1 196 ? -12.179 -11.820 -2.216 1.00 96.94 196 LEU A C 1
ATOM 1584 O O . LEU A 1 196 ? -12.967 -12.511 -2.856 1.00 96.94 196 LEU A O 1
ATOM 1588 N N . ASN A 1 197 ? -10.916 -11.637 -2.610 1.00 97.38 197 ASN A N 1
ATOM 1589 C CA . ASN A 1 197 ? -10.362 -12.106 -3.881 1.00 97.38 197 ASN A CA 1
ATOM 1590 C C . ASN A 1 197 ? -9.096 -12.970 -3.668 1.00 97.38 197 ASN A C 1
ATOM 1592 O O . ASN A 1 197 ? -8.021 -12.612 -4.164 1.00 97.38 197 ASN A O 1
ATOM 1596 N N . PRO A 1 198 ? -9.176 -14.105 -2.942 1.00 97.31 198 PRO A N 1
ATOM 1597 C CA . PRO A 1 198 ? -8.000 -14.864 -2.501 1.00 97.31 198 PRO A CA 1
ATOM 1598 C C . PRO A 1 198 ? -7.123 -15.357 -3.657 1.00 97.31 198 PRO A C 1
ATOM 1600 O O . PRO A 1 198 ? -5.900 -15.291 -3.559 1.00 97.31 198 PRO A O 1
ATOM 1603 N N . ASP A 1 199 ? -7.732 -15.748 -4.777 1.00 96.75 199 ASP A N 1
ATOM 1604 C CA . ASP A 1 199 ? -7.033 -16.332 -5.929 1.00 96.75 199 ASP A CA 1
ATOM 1605 C C . ASP A 1 199 ? -6.652 -15.304 -7.013 1.00 96.75 199 ASP A C 1
ATOM 1607 O O . ASP A 1 199 ? -6.086 -15.664 -8.046 1.00 96.75 199 ASP A O 1
ATOM 1611 N N . SER A 1 200 ? -6.956 -14.014 -6.812 1.00 96.38 200 SER A N 1
ATOM 1612 C CA . SER A 1 200 ? -6.689 -12.981 -7.820 1.00 96.38 200 SER A CA 1
ATOM 1613 C C . SER A 1 200 ? -5.186 -12.741 -8.003 1.00 96.38 200 SER A C 1
ATOM 1615 O O . SER A 1 200 ? -4.456 -12.517 -7.035 1.00 96.38 200 SER A O 1
ATOM 1617 N N . ALA A 1 201 ? -4.721 -12.770 -9.252 1.00 96.25 201 ALA A N 1
ATOM 1618 C CA . ALA A 1 201 ? -3.321 -12.540 -9.623 1.00 96.25 201 ALA A CA 1
ATOM 1619 C C . ALA A 1 201 ? -3.175 -11.596 -10.835 1.00 96.25 201 ALA A C 1
ATOM 1621 O O . ALA A 1 201 ? -2.133 -11.558 -11.487 1.00 96.25 201 ALA A O 1
ATOM 1622 N N . ASP A 1 202 ? -4.238 -10.858 -11.171 1.00 95.00 202 ASP A N 1
ATOM 1623 C CA . ASP A 1 202 ? -4.332 -9.974 -12.344 1.00 95.00 202 ASP A CA 1
ATOM 1624 C C . ASP A 1 202 ? -4.834 -8.554 -11.994 1.00 95.00 202 ASP A C 1
ATOM 1626 O O . ASP A 1 202 ? -5.243 -7.774 -12.868 1.00 95.00 202 ASP A O 1
ATOM 1630 N N . ARG A 1 203 ? -4.815 -8.203 -10.703 1.00 97.25 203 ARG A N 1
ATOM 1631 C CA . ARG A 1 203 ? -5.265 -6.912 -10.168 1.00 97.25 203 ARG A CA 1
ATOM 1632 C C . ARG A 1 203 ? -4.122 -6.208 -9.438 1.00 97.25 203 ARG A C 1
ATOM 1634 O O . ARG A 1 203 ? -3.588 -6.719 -8.460 1.00 97.25 203 ARG A O 1
ATOM 1641 N N . PHE A 1 204 ? -3.753 -5.029 -9.931 1.00 98.31 204 PHE A N 1
ATOM 1642 C CA . PHE A 1 204 ? -2.599 -4.243 -9.494 1.00 98.31 204 PHE A CA 1
ATOM 1643 C C . PHE A 1 204 ? -3.012 -2.790 -9.288 1.00 98.31 204 PHE A C 1
ATOM 1645 O O . PHE A 1 204 ? -3.826 -2.277 -10.043 1.00 98.31 204 PHE A O 1
ATOM 1652 N N . SER A 1 205 ? -2.448 -2.111 -8.297 1.00 93.75 205 SER A N 1
ATOM 1653 C CA . SER A 1 205 ? -2.798 -0.724 -7.990 1.00 93.75 205 SER A CA 1
ATOM 1654 C C . SER A 1 205 ? -1.820 0.277 -8.590 1.00 93.75 205 SER A C 1
ATOM 1656 O O . SER A 1 205 ? -2.196 1.418 -8.781 1.00 93.75 205 SER A O 1
ATOM 1658 N N . TRP A 1 206 ? -0.606 -0.130 -8.961 1.00 95.81 206 TRP A N 1
ATOM 1659 C CA . TRP A 1 206 ? 0.421 0.750 -9.513 1.00 95.81 206 TRP A CA 1
ATOM 1660 C C . TRP A 1 206 ? 0.968 0.241 -10.847 1.00 95.81 206 TRP A C 1
ATOM 1662 O O . TRP A 1 206 ? 1.264 -0.950 -11.006 1.00 95.81 206 TRP A O 1
ATOM 1672 N N . PHE A 1 207 ? 1.153 1.160 -11.799 1.00 94.19 207 PHE A N 1
ATOM 1673 C CA . PHE A 1 207 ? 1.642 0.879 -13.148 1.00 94.19 207 PHE A CA 1
ATOM 1674 C C . PHE A 1 207 ? 2.665 1.923 -13.597 1.00 94.19 207 PHE A C 1
ATOM 1676 O O . PHE A 1 207 ? 2.321 3.079 -13.842 1.00 94.19 207 PHE A O 1
ATOM 1683 N N . ASP A 1 208 ? 3.906 1.485 -13.809 1.00 88.94 208 ASP A N 1
ATOM 1684 C CA . ASP A 1 208 ? 4.986 2.329 -14.325 1.00 88.94 208 ASP A CA 1
ATOM 1685 C C . ASP A 1 208 ? 4.629 2.970 -15.682 1.00 88.94 208 ASP A C 1
ATOM 1687 O O . ASP A 1 208 ? 4.379 2.274 -16.673 1.00 88.94 208 ASP A O 1
ATOM 1691 N N . TYR A 1 209 ? 4.683 4.306 -15.745 1.00 82.81 209 TYR A N 1
ATOM 1692 C CA . TYR A 1 209 ? 4.401 5.064 -16.968 1.00 82.81 209 TYR A CA 1
ATOM 1693 C C . TYR A 1 209 ? 5.339 4.708 -18.124 1.00 82.81 209 TYR A C 1
ATOM 1695 O O . TYR A 1 209 ? 4.908 4.630 -19.274 1.00 82.81 209 TYR A O 1
ATOM 1703 N N . ARG A 1 210 ? 6.635 4.508 -17.845 1.00 85.94 210 ARG A N 1
ATOM 1704 C CA . ARG A 1 210 ? 7.664 4.357 -18.892 1.00 85.94 210 ARG A CA 1
ATOM 1705 C C . ARG A 1 210 ? 7.469 3.076 -19.685 1.00 85.94 210 ARG A C 1
ATOM 1707 O O . ARG A 1 210 ? 7.631 3.066 -20.902 1.00 85.94 210 ARG A O 1
ATOM 1714 N N . SER A 1 211 ? 7.127 2.002 -18.988 1.00 88.94 211 SER A N 1
ATOM 1715 C CA . SER A 1 211 ? 6.887 0.696 -19.584 1.00 88.94 211 SER A CA 1
ATOM 1716 C C . SER A 1 211 ? 5.455 0.503 -20.069 1.00 88.94 211 SER A C 1
ATOM 1718 O O . SER A 1 211 ? 5.177 -0.578 -20.580 1.00 88.94 211 SER A O 1
ATOM 1720 N N . ARG A 1 212 ? 4.570 1.506 -19.929 1.00 91.50 212 ARG A N 1
ATOM 1721 C CA . ARG A 1 212 ? 3.158 1.431 -20.348 1.00 91.50 212 ARG A CA 1
ATOM 1722 C C . ARG A 1 212 ? 2.455 0.186 -19.795 1.00 91.50 212 ARG A C 1
ATOM 1724 O O . ARG A 1 212 ? 1.726 -0.514 -20.489 1.00 91.50 212 ARG A O 1
ATOM 1731 N N . GLY A 1 213 ? 2.744 -0.137 -18.531 1.00 93.38 213 GLY A N 1
ATOM 1732 C CA . GLY A 1 213 ? 2.315 -1.397 -17.921 1.00 93.38 213 GLY A CA 1
ATOM 1733 C C . GLY A 1 213 ? 0.795 -1.544 -17.810 1.00 93.38 213 GLY A C 1
ATOM 1734 O O . GLY A 1 213 ? 0.283 -2.664 -17.801 1.00 93.38 213 GLY A O 1
ATOM 1735 N N . PHE A 1 214 ? 0.063 -0.428 -17.768 1.00 94.62 214 PHE A N 1
ATOM 1736 C CA . PHE A 1 214 ? -1.396 -0.434 -17.726 1.00 94.62 214 PHE A CA 1
ATOM 1737 C C . PHE A 1 214 ? -2.026 -0.787 -19.081 1.00 94.62 214 PHE A C 1
ATOM 1739 O O . PHE A 1 214 ? -3.078 -1.428 -19.113 1.00 94.62 214 PHE A O 1
ATOM 1746 N N . GLU A 1 215 ? -1.397 -0.389 -20.188 1.00 94.25 215 GLU A N 1
ATOM 1747 C CA . GLU A 1 215 ? -1.858 -0.647 -21.558 1.00 94.25 215 GLU A CA 1
ATOM 1748 C C . GLU A 1 215 ? -1.521 -2.063 -22.061 1.00 94.25 215 GLU A C 1
ATOM 1750 O O . GLU A 1 215 ? -2.011 -2.471 -23.113 1.00 94.25 215 GLU A O 1
ATOM 1755 N N . ASP A 1 216 ? -0.702 -2.813 -21.326 1.00 93.50 216 ASP A N 1
ATOM 1756 C CA . ASP A 1 216 ? -0.271 -4.159 -21.703 1.00 93.50 216 ASP A CA 1
ATOM 1757 C C . ASP A 1 216 ? -1.341 -5.245 -21.483 1.00 93.50 216 ASP A C 1
ATOM 1759 O O . ASP A 1 216 ? -2.266 -5.114 -20.674 1.00 93.50 216 ASP A O 1
ATOM 1763 N N . HIS A 1 217 ? -1.172 -6.366 -22.197 1.00 90.50 217 HIS A N 1
ATOM 1764 C CA . HIS A 1 217 ? -2.030 -7.549 -22.116 1.00 90.50 217 HIS A CA 1
ATOM 1765 C C . HIS A 1 217 ? -1.186 -8.840 -22.024 1.00 90.50 217 HIS A C 1
ATOM 1767 O O . HIS A 1 217 ? -0.618 -9.260 -23.034 1.00 90.50 217 HIS A O 1
ATOM 1773 N N . PRO A 1 218 ? -1.105 -9.496 -20.847 1.00 92.31 218 PRO A N 1
ATOM 1774 C CA . PRO A 1 218 ? -1.721 -9.104 -19.573 1.00 92.31 218 PRO A CA 1
ATOM 1775 C C . PRO A 1 218 ? -1.127 -7.802 -19.012 1.00 92.31 218 PRO A C 1
ATOM 1777 O O . PRO A 1 218 ? 0.006 -7.445 -19.336 1.00 92.31 218 PRO A O 1
ATOM 1780 N N . LYS A 1 219 ? -1.888 -7.105 -18.156 1.00 95.69 219 LYS A N 1
ATOM 1781 C CA . LYS A 1 219 ? -1.411 -5.878 -17.503 1.00 95.69 219 LYS A CA 1
ATOM 1782 C C . LYS A 1 219 ? -0.181 -6.168 -16.650 1.00 95.69 219 LYS A C 1
ATOM 1784 O O . LYS A 1 219 ? -0.117 -7.201 -15.985 1.00 95.69 219 LYS A O 1
ATOM 1789 N N . ARG A 1 220 ? 0.763 -5.228 -16.623 1.00 97.06 220 ARG A N 1
ATOM 1790 C CA . ARG A 1 220 ? 1.990 -5.312 -15.824 1.00 97.06 220 ARG A CA 1
ATOM 1791 C C . ARG A 1 220 ? 2.021 -4.213 -14.773 1.00 97.06 220 ARG A C 1
ATOM 1793 O O . ARG A 1 220 ? 2.263 -3.055 -15.103 1.00 97.06 220 ARG A O 1
ATOM 1800 N N . GLY A 1 221 ? 1.829 -4.582 -13.513 1.00 97.62 221 GLY A N 1
ATOM 1801 C CA . GLY A 1 221 ? 1.836 -3.648 -12.388 1.00 97.62 221 GLY A CA 1
ATOM 1802 C C . GLY A 1 221 ? 2.235 -4.315 -11.078 1.00 97.62 221 GLY A C 1
ATOM 1803 O O . GLY A 1 221 ? 2.700 -5.454 -11.076 1.00 97.62 221 GLY A O 1
ATOM 1804 N N . LEU A 1 222 ? 2.062 -3.590 -9.978 1.00 98.38 222 LEU A N 1
ATOM 1805 C CA . LEU A 1 222 ? 2.217 -4.081 -8.607 1.00 98.38 222 LEU A CA 1
ATOM 1806 C C . LEU A 1 222 ? 0.973 -3.709 -7.792 1.00 98.38 222 LEU A C 1
ATOM 1808 O O . LEU A 1 222 ? 0.371 -2.667 -8.050 1.00 98.38 222 LEU A O 1
ATOM 1812 N N . ARG A 1 223 ? 0.576 -4.523 -6.810 1.00 98.31 223 ARG A N 1
ATOM 1813 C CA . ARG A 1 223 ? -0.473 -4.151 -5.844 1.00 98.31 223 ARG A CA 1
ATOM 1814 C C . ARG A 1 223 ? 0.170 -3.704 -4.535 1.00 98.31 223 ARG A C 1
ATOM 1816 O O . ARG A 1 223 ? 0.573 -4.534 -3.728 1.00 98.31 223 ARG A O 1
ATOM 1823 N N . ILE A 1 224 ? 0.289 -2.391 -4.369 1.00 95.75 224 ILE A N 1
ATOM 1824 C CA . ILE A 1 224 ? 1.001 -1.742 -3.252 1.00 95.75 224 ILE A CA 1
ATOM 1825 C C . ILE A 1 224 ? 0.119 -0.773 -2.457 1.00 95.75 224 ILE A C 1
ATOM 1827 O O . ILE A 1 224 ? 0.467 -0.414 -1.333 1.00 95.75 224 ILE A O 1
ATOM 1831 N N . ASP A 1 225 ? -1.041 -0.412 -3.002 1.00 92.62 225 ASP A N 1
ATOM 1832 C CA . ASP A 1 225 ? -2.081 0.341 -2.314 1.00 92.62 225 ASP A CA 1
ATOM 1833 C C . ASP A 1 225 ? -3.043 -0.655 -1.670 1.00 92.62 225 ASP A C 1
ATOM 1835 O O . ASP A 1 225 ? -3.704 -1.424 -2.373 1.00 92.62 225 ASP A O 1
ATOM 1839 N N . LEU A 1 226 ? -3.104 -0.686 -0.339 1.00 92.38 226 LEU A N 1
ATOM 1840 C CA . LEU A 1 226 ? -3.921 -1.664 0.385 1.00 92.38 226 LEU A CA 1
ATOM 1841 C C . LEU A 1 226 ? -4.915 -0.963 1.309 1.00 92.38 226 LEU A C 1
ATOM 1843 O O . LEU A 1 226 ? -4.661 0.128 1.817 1.00 92.38 226 LEU A O 1
ATOM 1847 N N . ILE A 1 227 ? -6.029 -1.642 1.573 1.00 90.75 227 ILE A N 1
ATOM 1848 C CA . ILE A 1 227 ? -6.955 -1.325 2.659 1.00 90.75 227 ILE A CA 1
ATOM 1849 C C . ILE A 1 227 ? -6.893 -2.502 3.627 1.00 90.75 227 ILE A C 1
ATOM 1851 O O . ILE A 1 227 ? -7.399 -3.586 3.351 1.00 90.75 227 ILE A O 1
ATOM 1855 N N . MET A 1 228 ? -6.207 -2.316 4.750 1.00 94.69 228 MET A N 1
ATOM 1856 C CA . MET A 1 228 ? -6.055 -3.343 5.771 1.00 94.69 228 MET A CA 1
ATOM 1857 C C . MET A 1 228 ? -7.033 -3.088 6.915 1.00 94.69 228 MET A C 1
ATOM 1859 O O . MET A 1 228 ? -6.909 -2.096 7.629 1.00 94.69 228 MET A O 1
ATOM 1863 N N . ALA A 1 229 ? -7.996 -3.981 7.105 1.00 91.38 229 ALA A N 1
ATOM 1864 C CA . ALA A 1 229 ? -8.983 -3.907 8.171 1.00 91.38 229 ALA A CA 1
ATOM 1865 C C . ALA A 1 229 ? -8.603 -4.786 9.357 1.00 91.38 229 ALA A C 1
ATOM 1867 O O . ALA A 1 229 ? -8.125 -5.903 9.194 1.00 91.38 229 ALA A O 1
ATOM 1868 N N . SER A 1 230 ? -8.829 -4.298 10.569 1.00 92.81 230 SER A N 1
ATOM 1869 C CA . SER A 1 230 ? -8.665 -5.097 11.781 1.00 92.81 230 SER A CA 1
ATOM 1870 C C . SER A 1 230 ? -9.645 -6.278 11.830 1.00 92.81 230 SER A C 1
ATOM 1872 O O . SER A 1 230 ? -10.681 -6.279 11.158 1.00 92.81 230 SER A O 1
ATOM 1874 N N . ARG A 1 231 ? -9.366 -7.271 12.684 1.00 95.44 231 ARG A N 1
ATOM 1875 C CA . ARG A 1 231 ? -10.264 -8.416 12.934 1.00 95.44 231 ARG A CA 1
ATOM 1876 C C . ARG A 1 231 ? -11.688 -7.990 13.298 1.00 95.44 231 ARG A C 1
ATOM 1878 O O . ARG A 1 231 ? -12.638 -8.573 12.786 1.00 95.44 231 ARG A O 1
ATOM 1885 N N . GLY A 1 232 ? -11.829 -6.939 14.106 1.00 87.81 232 GLY A N 1
ATOM 1886 C CA . GLY A 1 232 ? -13.131 -6.386 14.487 1.00 87.81 232 GLY A CA 1
ATOM 1887 C C . GLY A 1 232 ? -13.919 -5.714 13.354 1.00 87.81 232 GLY A C 1
ATOM 1888 O O . GLY A 1 232 ? -15.089 -5.389 13.552 1.00 87.81 232 GLY A O 1
ATOM 1889 N N . LEU A 1 233 ? -13.306 -5.474 12.188 1.00 88.75 233 LEU A N 1
ATOM 1890 C CA . LEU A 1 233 ? -13.933 -4.798 11.046 1.00 88.75 233 LEU A CA 1
ATOM 1891 C C . LEU A 1 233 ? -14.020 -5.666 9.788 1.00 88.75 233 LEU A C 1
ATOM 1893 O O . LEU A 1 233 ? -14.976 -5.526 9.034 1.00 88.75 233 LEU A O 1
ATOM 1897 N N . ILE A 1 234 ? -13.061 -6.562 9.546 1.00 96.19 234 ILE A N 1
ATOM 1898 C CA . ILE A 1 234 ? -12.969 -7.284 8.268 1.00 96.19 234 ILE A CA 1
ATOM 1899 C C . ILE A 1 234 ? -14.217 -8.117 7.945 1.00 96.19 234 ILE A C 1
ATOM 1901 O O . ILE A 1 234 ? -14.610 -8.183 6.787 1.00 96.19 234 ILE A O 1
ATOM 1905 N N . GLY A 1 235 ? -14.893 -8.677 8.956 1.00 92.62 235 GLY A N 1
ATOM 1906 C CA . GLY A 1 235 ? -16.133 -9.440 8.763 1.00 92.62 235 GLY A CA 1
ATOM 1907 C C . GLY A 1 235 ? -17.314 -8.615 8.236 1.00 92.62 235 GLY A C 1
ATOM 1908 O O . GLY A 1 235 ? -18.310 -9.192 7.817 1.00 92.62 235 GLY A O 1
ATOM 1909 N N . HIS A 1 236 ? -17.199 -7.285 8.248 1.00 86.19 236 HIS A N 1
ATOM 1910 C CA . HIS A 1 236 ? -18.173 -6.362 7.673 1.00 86.19 236 HIS A CA 1
ATOM 1911 C C . HIS A 1 236 ? -17.840 -5.970 6.226 1.00 86.19 236 HIS A C 1
ATOM 1913 O O . HIS A 1 236 ? -18.620 -5.252 5.613 1.00 86.19 236 HIS A O 1
ATOM 1919 N N . CYS A 1 237 ? -16.689 -6.383 5.680 1.00 89.94 237 CYS A N 1
ATOM 1920 C CA . CYS A 1 237 ? -16.284 -6.033 4.322 1.00 89.94 237 CYS A CA 1
ATOM 1921 C C . CYS A 1 237 ? -17.093 -6.839 3.302 1.00 89.94 237 CYS A C 1
ATOM 1923 O O . CYS A 1 237 ? -16.927 -8.054 3.200 1.00 89.94 237 CYS A O 1
ATOM 1925 N N . VAL A 1 238 ? -17.957 -6.162 2.546 1.00 87.06 238 VAL A N 1
ATOM 1926 C CA . VAL A 1 238 ? -18.851 -6.801 1.566 1.00 87.06 238 VAL A CA 1
ATOM 1927 C C . VAL A 1 238 ? -18.338 -6.696 0.134 1.00 87.06 238 VAL A C 1
ATOM 1929 O O . VAL A 1 238 ? -18.697 -7.516 -0.708 1.00 87.06 238 VAL A O 1
ATOM 1932 N N . SER A 1 239 ? -17.471 -5.721 -0.148 1.00 80.44 239 SER A N 1
ATOM 1933 C CA . SER A 1 239 ? -16.851 -5.550 -1.461 1.00 80.44 239 SER A CA 1
ATOM 1934 C C . SER A 1 239 ? -15.496 -4.849 -1.359 1.00 80.44 239 SER A C 1
ATOM 1936 O O . SER A 1 239 ? -15.282 -4.035 -0.464 1.00 80.44 239 SER A O 1
ATOM 1938 N N . SER A 1 240 ? -14.567 -5.156 -2.268 1.00 87.44 240 SER A N 1
ATOM 1939 C CA . SER A 1 240 ? -13.273 -4.474 -2.394 1.00 87.44 240 SER A CA 1
ATOM 1940 C C . SER A 1 240 ? -12.659 -4.744 -3.766 1.00 87.44 240 SER A C 1
ATOM 1942 O O . SER A 1 240 ? -12.598 -5.898 -4.196 1.00 87.44 240 SER A O 1
ATOM 1944 N N . ASP A 1 241 ? -12.199 -3.692 -4.445 1.00 89.94 241 ASP A N 1
ATOM 1945 C CA . ASP A 1 241 ? -11.580 -3.791 -5.773 1.00 89.94 241 ASP A CA 1
ATOM 1946 C C . ASP A 1 241 ? -10.645 -2.594 -6.060 1.00 89.94 241 ASP A C 1
ATOM 1948 O O . ASP A 1 241 ? -10.423 -1.720 -5.214 1.00 89.94 241 ASP A O 1
ATOM 1952 N N . ILE A 1 242 ? -10.081 -2.575 -7.268 1.00 88.06 242 ILE A N 1
ATOM 1953 C CA . ILE A 1 242 ? -9.178 -1.555 -7.799 1.00 88.06 242 ILE A CA 1
ATOM 1954 C C . ILE A 1 242 ? -9.811 -0.922 -9.044 1.00 88.06 242 ILE A C 1
ATOM 1956 O O . ILE A 1 242 ? -10.122 -1.606 -10.021 1.00 88.06 242 ILE A O 1
ATOM 1960 N N . ASP A 1 243 ? -9.976 0.399 -9.045 1.00 83.38 243 ASP A N 1
ATOM 1961 C CA . ASP A 1 243 ? -10.690 1.114 -10.101 1.00 83.38 243 ASP A CA 1
ATOM 1962 C C . ASP A 1 243 ? -9.811 1.370 -11.339 1.00 83.38 243 ASP A C 1
ATOM 1964 O O . ASP A 1 243 ? -9.127 2.390 -11.493 1.00 83.38 243 ASP A O 1
ATOM 1968 N N . TYR A 1 244 ? -9.850 0.417 -12.271 1.00 90.12 244 TYR A N 1
ATOM 1969 C CA . TYR A 1 244 ? -9.181 0.543 -13.567 1.00 90.12 244 TYR A CA 1
ATOM 1970 C C . TYR A 1 244 ? -9.860 1.534 -14.514 1.00 90.12 244 TYR A C 1
ATOM 1972 O O . TYR A 1 244 ? -9.209 1.986 -15.458 1.00 90.12 244 TYR A O 1
ATOM 1980 N N . GLN A 1 245 ? -11.135 1.873 -14.306 1.00 80.88 245 GLN A N 1
ATOM 1981 C CA . GLN A 1 245 ? -11.813 2.855 -15.151 1.00 80.88 245 GLN A CA 1
ATOM 1982 C C . GLN A 1 245 ? -11.230 4.243 -14.892 1.00 80.88 245 GLN A C 1
ATOM 1984 O O . GLN A 1 245 ? -10.828 4.914 -15.843 1.00 80.88 245 GLN A O 1
ATOM 1989 N N . ILE A 1 246 ? -11.069 4.621 -13.618 1.00 67.81 246 ILE A N 1
ATOM 1990 C CA . ILE A 1 246 ? -10.399 5.869 -13.230 1.00 67.81 246 ILE A CA 1
ATOM 1991 C C . ILE A 1 246 ? -8.935 5.860 -13.685 1.00 67.81 246 ILE A C 1
ATOM 1993 O O . ILE A 1 246 ? -8.459 6.838 -14.267 1.00 67.81 246 ILE A O 1
ATOM 1997 N N . ARG A 1 247 ? -8.218 4.740 -13.512 1.00 79.69 247 ARG A N 1
ATOM 1998 C CA . ARG A 1 247 ? -6.831 4.613 -14.000 1.00 79.69 247 ARG A CA 1
ATOM 1999 C C . ARG A 1 247 ? -6.707 4.747 -15.522 1.00 79.69 247 ARG A C 1
ATOM 2001 O O . ARG A 1 247 ? -5.641 5.124 -16.007 1.00 79.69 247 ARG A O 1
ATOM 2008 N N . GLY A 1 248 ? -7.757 4.424 -16.272 1.00 80.75 248 GLY A N 1
ATOM 2009 C CA . GLY A 1 248 ? -7.801 4.513 -17.731 1.00 80.75 248 GLY A CA 1
ATOM 2010 C C . GLY A 1 248 ? -8.186 5.885 -18.291 1.00 80.75 248 GLY A C 1
ATOM 2011 O O . GLY A 1 248 ? -8.257 6.024 -19.511 1.00 80.75 248 GLY A O 1
ATOM 2012 N N . MET A 1 249 ? -8.448 6.884 -17.441 1.00 79.06 249 MET A N 1
ATOM 2013 C CA . MET A 1 249 ? -8.783 8.246 -17.873 1.00 79.06 249 MET A CA 1
ATOM 2014 C C . MET A 1 249 ? -7.589 8.968 -18.518 1.00 79.06 249 MET A C 1
ATOM 2016 O O . MET A 1 249 ? -6.439 8.554 -18.379 1.00 79.06 249 MET A O 1
ATOM 2020 N N . GLU A 1 250 ? -7.841 10.081 -19.216 1.00 78.69 250 GLU A N 1
ATOM 2021 C CA . GLU A 1 250 ? -6.763 10.927 -19.741 1.00 78.69 250 GLU A CA 1
ATOM 2022 C C . GLU A 1 250 ? -5.921 11.542 -18.616 1.00 78.69 250 GLU A C 1
ATOM 2024 O O . GLU A 1 250 ? -6.455 12.066 -17.639 1.00 78.69 250 GLU A O 1
ATOM 2029 N N . LYS A 1 251 ? -4.592 11.534 -18.803 1.00 72.94 251 LYS A N 1
ATOM 2030 C CA . LYS A 1 251 ? -3.596 12.005 -17.820 1.00 72.94 251 LYS A CA 1
ATOM 2031 C C . LYS A 1 251 ? -3.828 11.408 -16.416 1.00 72.94 251 LYS A C 1
ATOM 2033 O O . LYS A 1 251 ? -3.963 12.165 -15.452 1.00 72.94 251 LYS A O 1
ATOM 2038 N N . PRO A 1 252 ? -3.894 10.070 -16.298 1.00 75.19 252 PRO A N 1
ATOM 2039 C CA . PRO A 1 252 ? -4.172 9.424 -15.025 1.00 75.19 252 PRO A CA 1
ATOM 2040 C C . PRO A 1 252 ? -2.935 9.477 -14.121 1.00 75.19 252 PRO A C 1
ATOM 2042 O O . PRO A 1 252 ? -1.827 9.688 -14.612 1.00 75.19 252 PRO A O 1
ATOM 2045 N N . SER A 1 253 ? -3.124 9.240 -12.820 1.00 82.44 253 SER A N 1
ATOM 2046 C CA . SER A 1 253 ? -2.025 8.831 -11.934 1.00 82.44 253 SER A CA 1
ATOM 2047 C C . SER A 1 253 ? -1.471 7.470 -12.387 1.00 82.44 253 SER A C 1
ATOM 2049 O O . SER A 1 253 ? -2.143 6.707 -13.081 1.00 82.44 253 SER A O 1
ATOM 2051 N N . ASP A 1 254 ? -0.244 7.143 -11.992 1.00 81.69 254 ASP A N 1
ATOM 2052 C CA . ASP A 1 254 ? 0.337 5.810 -12.113 1.00 81.69 254 ASP A CA 1
ATOM 2053 C C . ASP A 1 254 ? -0.355 4.813 -11.186 1.00 81.69 254 ASP A C 1
ATOM 2055 O O . ASP A 1 254 ? -0.363 3.619 -11.498 1.00 81.69 254 ASP A O 1
ATOM 2059 N N . HIS A 1 255 ? -1.014 5.305 -10.134 1.00 87.88 255 HIS A N 1
ATOM 2060 C CA . HIS A 1 255 ? -1.854 4.522 -9.244 1.00 87.88 255 HIS A CA 1
ATOM 2061 C C . HIS A 1 255 ? -3.322 4.493 -9.698 1.00 87.88 255 HIS A C 1
ATOM 2063 O O . HIS A 1 255 ? -3.886 5.479 -10.180 1.00 87.88 255 HIS A O 1
ATOM 2069 N N . ALA A 1 256 ? -3.954 3.339 -9.519 1.00 77.88 256 ALA A N 1
ATOM 2070 C CA . ALA A 1 256 ? -5.384 3.119 -9.612 1.00 77.88 256 ALA A CA 1
ATOM 2071 C C . ALA A 1 256 ? -5.992 3.209 -8.201 1.00 77.88 256 ALA A C 1
ATOM 2073 O O . ALA A 1 256 ? -5.454 2.587 -7.281 1.00 77.88 256 ALA A O 1
ATOM 2074 N N . PRO A 1 257 ? -7.104 3.942 -8.003 1.00 81.81 257 PRO A N 1
ATOM 2075 C CA . PRO A 1 257 ? -7.769 3.998 -6.706 1.00 81.81 257 PRO A CA 1
ATOM 2076 C C . PRO A 1 257 ? -8.157 2.604 -6.207 1.00 81.81 257 PRO A C 1
ATOM 2078 O O . PRO A 1 257 ? -8.736 1.814 -6.953 1.00 81.81 257 PRO A O 1
ATOM 2081 N N . VAL A 1 258 ? -7.878 2.319 -4.937 1.00 79.75 258 VAL A N 1
ATOM 2082 C CA . VAL A 1 258 ? -8.355 1.110 -4.253 1.00 79.75 258 VAL A CA 1
ATOM 2083 C C . VAL A 1 258 ? -9.513 1.468 -3.335 1.00 79.75 258 VAL A C 1
ATOM 2085 O O . VAL A 1 258 ? -9.521 2.544 -2.733 1.00 79.75 258 VAL A O 1
ATOM 2088 N N . TRP A 1 259 ? -10.497 0.583 -3.226 1.00 85.44 259 TRP A N 1
ATOM 2089 C CA . TRP A 1 259 ? -11.678 0.822 -2.402 1.00 85.44 259 TRP A CA 1
ATOM 2090 C C . TRP A 1 259 ? -12.161 -0.453 -1.712 1.00 85.44 259 TRP A C 1
ATOM 2092 O O . TRP A 1 259 ? -11.849 -1.579 -2.115 1.00 85.44 259 TRP A O 1
ATOM 2102 N N . ALA A 1 260 ? -12.914 -0.258 -0.635 1.00 77.19 260 ALA A N 1
ATOM 2103 C CA . ALA A 1 260 ? -13.607 -1.309 0.087 1.00 77.19 260 ALA A CA 1
ATOM 2104 C C . ALA A 1 260 ? -14.914 -0.754 0.666 1.00 77.19 260 ALA A C 1
ATOM 2106 O O . ALA A 1 260 ? -14.968 0.398 1.098 1.00 77.19 260 ALA A O 1
ATOM 2107 N N . GLU A 1 261 ? -15.950 -1.581 0.674 1.00 77.94 261 GLU A N 1
ATOM 2108 C CA . GLU A 1 261 ? -17.270 -1.294 1.223 1.00 77.94 261 GLU A CA 1
ATOM 2109 C C . GLU A 1 261 ? -17.503 -2.154 2.467 1.00 77.94 261 GLU A C 1
ATOM 2111 O O . GLU A 1 261 ? -17.183 -3.348 2.475 1.00 77.94 261 GLU A O 1
ATOM 2116 N N . PHE A 1 262 ? -18.042 -1.535 3.520 1.00 77.19 262 PHE A N 1
ATOM 2117 C CA . PHE A 1 262 ? -18.323 -2.182 4.799 1.00 77.19 262 PHE A CA 1
ATOM 2118 C C . PHE A 1 262 ? -19.778 -1.938 5.221 1.00 77.19 262 PHE A C 1
ATOM 2120 O O . PHE A 1 262 ? -20.225 -0.792 5.206 1.00 77.19 262 PHE A O 1
ATOM 2127 N N . GLU A 1 263 ? -20.482 -2.986 5.656 1.00 78.25 263 GLU A N 1
ATOM 2128 C CA . GLU A 1 263 ? -21.843 -2.912 6.215 1.00 78.25 263 GLU A CA 1
ATOM 2129 C C . GLU A 1 263 ? -21.802 -3.063 7.748 1.00 78.25 263 GLU A C 1
ATOM 2131 O O . GLU A 1 263 ? -21.453 -4.135 8.254 1.00 78.25 263 GLU A O 1
ATOM 2136 N N . LEU A 1 264 ? -22.115 -1.995 8.500 1.00 73.00 264 LEU A N 1
ATOM 2137 C CA . LEU A 1 264 ? -21.879 -1.884 9.955 1.00 73.00 264 LEU A CA 1
ATOM 2138 C C . LEU A 1 264 ? -23.113 -1.985 10.856 1.00 73.00 264 LEU A C 1
ATOM 2140 O O . LEU A 1 264 ? -24.220 -1.603 10.425 1.00 73.00 264 LEU A O 1
#

pLDDT: mean 76.71, std 20.48, range [23.08, 98.5]

Foldseek 3Di:
DVVCVVVVVPVDPVSVQVVQVVVCVVVVPDPKDFDADPQQFTQDMPPCPPCVVRHRDRQPPDPVSVVVVVVQVVVVVVVVVPDDDDDDDDDDDPDPDEDEAEDDQAQFFCPPPPRVVVLLVVLVVVLVCCVVPHALLGWYKYWYQNLAQQDPLQFQQDDVVVVVCQVRRGGHHHPSSNVSVVSVVVSFWDFLCCVVVVPHSQAYFFADPVVPQLVDVSRGHGHRTTIITGPNFSVQWPDWGWASVQCPDPPHPRGTDIDIDGDD

Radius of gyration: 19.84 Å; chains: 1; bounding box: 43×53×44 Å